Protein AF-A0AAU4EHL0-F1 (afdb_monomer)

Nearest PDB structures (foldseek):
  1j8b-assembly1_A-2  TM=7.295E-01  e=6.453E-04  Haemophilus influenzae Rd KW20
  7aor-assembly1_an  TM=6.664E-01  e=8.379E-04  Trypanosoma cruzi strain CL Brener
  7ane-assembly1_an  TM=6.487E-01  e=8.945E-04  Leishmania major
  1pug-assembly1_A  TM=7.178E-01  e=4.886E-03  Escherichia coli
  6hiw-assembly1_DM  TM=6.487E-01  e=5.568E-03  Trypanosoma brucei brucei

Mean predicted aligned error: 21.87 Å

Sequence (187 aa):
MTQSVPPGGGAGDPLADFSAELEELQAKAAAAQERLRAAVATVQAPDGAVSVTVGPSGVLQELRFGPRAYERPPQALSSLVMQLIGRAQQKVSAEVADAFSGMVGENSAARELLTEFLPEPEPAEGTPPGGAKFMPEADDRPPSPPPPPRQRPPGPPPPNPQQQQHGQPRRRPRPAPDEDDGESNPW

Secondary structure (DSSP, 8-state):
-------------HHHHHHHHHHHHHHHHHHHHHHHHH--EEEE-TTSSEEEEE-TTS-EEEEEE-HHHHTS-HHHHHHHHHHHHHHHHHHHHHHHHHHHHHHHSSSSSHHHHHHHHSPP--------------------PPPPPPPPP--PPPPPPPPPTTGGGS------PPPPPPP--------

Radius of gyration: 41.29 Å; Cα contacts (8 Å, |Δi|>4): 99; chains: 1; bounding box: 92×53×140 Å

pLDDT: mean 70.23, std 16.51, range [37.22, 94.75]

Foldseek 3Di:
DDDDDDDDDDDDDVVVVVVVVVVVVVVVVVVLVVVQQVQKFWFADPVRQKIWIAHLVLHTDDIDGDPVVVVDDPVVSVVVVVVRSVVRSVVSVVVNVVSVVVVPPDDDDPVVVVVVPDDPPDPPDDDDDDDPDPPPPPPPDDPDPDDDPPPDDPDDPDPDPVVVPPDDDDDDDDDDDDDDDDDDDDD

Solvent-accessible surface area (backbone atoms only — not comparable to full-atom values): 12380 Å² total; per-residue (Å²): 141,84,90,88,84,86,88,80,79,88,70,76,60,68,65,57,56,51,48,51,53,51,50,52,51,50,52,52,50,50,54,49,53,51,51,48,74,67,37,63,37,73,40,64,43,96,77,50,24,39,38,38,30,25,32,64,86,57,46,81,74,46,79,46,76,31,77,55,40,76,77,45,58,70,70,59,47,53,54,49,51,53,52,45,51,55,51,27,38,54,50,25,53,50,52,48,52,50,55,49,52,68,68,58,69,85,70,77,70,58,64,60,55,48,55,74,74,44,80,77,78,73,80,86,77,72,88,84,80,79,85,78,69,85,67,74,80,80,68,88,62,77,80,74,74,78,76,73,80,77,75,72,73,80,70,81,76,79,81,63,80,77,64,73,78,77,77,84,87,80,91,75,84,84,80,81,86,86,78,88,82,81,85,88,83,87,130

Structure (mmCIF, N/CA/C/O backbone):
data_AF-A0AAU4EHL0-F1
#
_entry.id   AF-A0AAU4EHL0-F1
#
loop_
_atom_site.group_PDB
_atom_site.id
_atom_site.type_symbol
_atom_site.label_atom_id
_atom_site.label_alt_id
_atom_site.label_comp_id
_atom_site.label_asym_id
_atom_site.label_entity_id
_atom_site.label_seq_id
_atom_site.pdbx_PDB_ins_code
_atom_site.Cartn_x
_atom_site.Cartn_y
_atom_site.Cartn_z
_atom_site.occupancy
_atom_site.B_iso_or_equiv
_atom_site.auth_seq_id
_atom_site.auth_comp_id
_atom_site.auth_asym_id
_atom_site.auth_atom_id
_atom_site.pdbx_PDB_model_num
ATOM 1 N N . MET A 1 1 ? 50.637 -10.895 -64.361 1.00 58.16 1 MET A N 1
ATOM 2 C CA . MET A 1 1 ? 50.444 -10.918 -62.898 1.00 58.16 1 MET A CA 1
ATOM 3 C C . MET A 1 1 ? 50.431 -9.482 -62.401 1.00 58.16 1 MET A C 1
ATOM 5 O O . MET A 1 1 ? 51.475 -8.857 -62.429 1.00 58.16 1 MET A O 1
ATOM 9 N N . THR A 1 2 ? 49.280 -8.925 -62.036 1.00 41.03 2 THR A N 1
ATOM 10 C CA . THR A 1 2 ? 49.029 -8.548 -60.640 1.00 41.03 2 THR A CA 1
ATOM 11 C C . THR A 1 2 ? 47.563 -8.14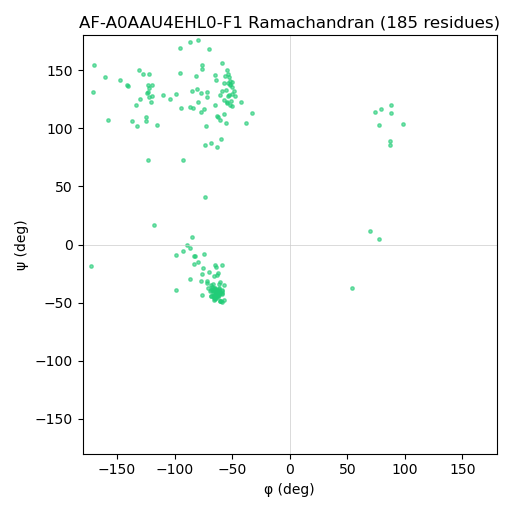9 -60.494 1.00 41.03 2 THR 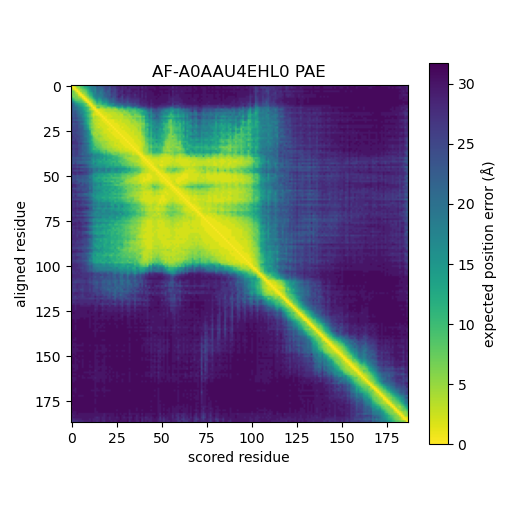A C 1
ATOM 13 O O . THR A 1 2 ? 47.001 -7.444 -61.327 1.00 41.03 2 THR A O 1
ATOM 16 N N . GLN A 1 3 ? 46.952 -8.721 -59.471 1.00 48.72 3 GLN A N 1
ATOM 17 C CA . GLN A 1 3 ? 45.587 -8.532 -59.016 1.00 48.72 3 GLN A CA 1
ATOM 18 C C . GLN A 1 3 ? 45.592 -7.304 -58.101 1.00 48.72 3 GLN A C 1
ATOM 20 O O . GLN A 1 3 ? 46.438 -7.227 -57.215 1.00 48.72 3 GLN A O 1
ATOM 25 N N . SER A 1 4 ? 44.668 -6.364 -58.297 1.00 43.78 4 SER A N 1
ATOM 26 C CA . SER A 1 4 ? 44.405 -5.318 -57.307 1.00 43.78 4 SER A CA 1
ATOM 27 C C . SER A 1 4 ? 42.900 -5.223 -57.100 1.00 43.78 4 SER A C 1
ATOM 29 O O . SER A 1 4 ? 42.168 -4.718 -57.947 1.00 43.78 4 SER A O 1
ATOM 31 N N . VAL A 1 5 ? 42.457 -5.800 -55.987 1.00 60.22 5 VAL A N 1
ATOM 32 C CA . VAL A 1 5 ? 41.130 -5.649 -55.387 1.00 60.22 5 VAL A CA 1
ATOM 33 C C . VAL A 1 5 ? 41.403 -5.056 -54.002 1.00 60.22 5 VAL A C 1
ATOM 35 O O . VAL A 1 5 ? 42.271 -5.574 -53.297 1.00 60.22 5 VAL A O 1
ATOM 38 N N . PRO A 1 6 ? 40.750 -3.942 -53.631 1.00 50.84 6 PRO A N 1
ATOM 39 C CA . PRO A 1 6 ? 39.754 -4.083 -52.572 1.00 50.84 6 PRO A CA 1
ATOM 40 C C . PRO A 1 6 ? 38.498 -3.234 -52.821 1.00 50.84 6 PRO A C 1
ATOM 42 O O . PRO A 1 6 ? 38.582 -2.049 -53.142 1.00 50.84 6 PRO A O 1
ATOM 45 N N . PRO A 1 7 ? 37.318 -3.822 -52.590 1.00 57.00 7 PRO A N 1
ATOM 46 C CA . PRO A 1 7 ? 36.283 -3.106 -51.864 1.00 57.00 7 PRO A CA 1
ATOM 47 C C . PRO A 1 7 ? 35.845 -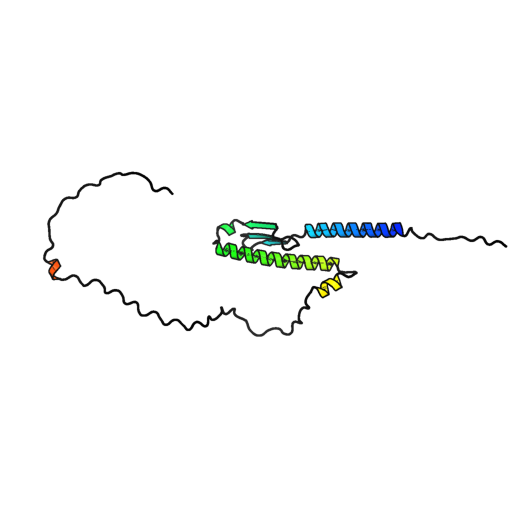3.945 -50.655 1.00 57.00 7 PRO A C 1
ATOM 49 O O . PRO A 1 7 ? 35.216 -4.986 -50.799 1.00 57.00 7 PRO A O 1
ATOM 52 N N . GLY A 1 8 ? 36.183 -3.493 -49.450 1.00 43.94 8 GLY A N 1
ATOM 53 C CA . GLY A 1 8 ? 35.479 -3.861 -48.219 1.00 43.94 8 GLY A CA 1
ATOM 54 C C . GLY A 1 8 ? 35.076 -2.534 -47.589 1.00 43.94 8 GLY A C 1
ATOM 55 O O . GLY A 1 8 ? 35.946 -1.743 -47.254 1.00 43.94 8 GLY A O 1
ATOM 56 N N . GLY A 1 9 ? 33.814 -2.118 -47.609 1.00 45.19 9 GLY A N 1
ATOM 57 C CA . GLY A 1 9 ? 32.690 -2.860 -47.053 1.00 45.19 9 GLY A CA 1
ATOM 58 C C . GLY A 1 9 ? 32.616 -2.468 -45.583 1.00 45.19 9 GLY A C 1
ATOM 59 O O . GLY A 1 9 ? 33.268 -3.096 -44.758 1.00 45.19 9 GLY A O 1
ATOM 60 N N . GLY A 1 10 ? 31.923 -1.363 -45.293 1.00 51.03 10 GLY A N 1
ATOM 61 C CA . GLY A 1 10 ? 31.774 -0.830 -43.943 1.00 51.03 10 GLY A CA 1
ATOM 62 C C . GLY A 1 10 ? 31.088 -1.845 -43.039 1.00 51.03 10 GLY A C 1
ATOM 63 O O . GLY A 1 10 ? 29.891 -2.081 -43.171 1.00 51.03 10 GLY A O 1
ATOM 64 N N . ALA A 1 11 ? 31.853 -2.442 -42.134 1.00 56.84 11 ALA A N 1
ATOM 65 C CA . ALA A 1 11 ? 31.303 -3.008 -40.918 1.00 56.84 11 ALA A CA 1
ATOM 66 C C . ALA A 1 11 ? 31.208 -1.844 -39.928 1.00 56.84 11 ALA A C 1
ATOM 68 O O . ALA A 1 11 ? 32.228 -1.223 -39.623 1.00 56.84 11 ALA A O 1
ATOM 69 N N . GLY A 1 12 ? 29.988 -1.501 -39.501 1.00 63.25 12 GLY A N 1
ATOM 70 C CA . GLY A 1 12 ? 29.796 -0.643 -38.334 1.00 63.25 12 GLY A CA 1
ATOM 71 C C . GLY A 1 12 ? 30.634 -1.188 -37.181 1.00 63.25 12 GLY A C 1
ATOM 72 O O . GLY A 1 12 ? 30.800 -2.403 -37.065 1.00 63.25 12 GLY A O 1
ATOM 73 N N . ASP A 1 13 ? 31.261 -0.292 -36.424 1.00 79.56 13 ASP A N 1
ATOM 74 C CA . ASP A 1 13 ? 32.181 -0.676 -35.363 1.00 79.56 13 ASP A CA 1
ATOM 75 C C . ASP A 1 13 ? 31.405 -1.476 -34.297 1.00 79.56 13 ASP A C 1
ATOM 77 O O . ASP A 1 13 ? 30.565 -0.902 -33.603 1.00 79.56 13 ASP A O 1
ATOM 81 N N . PRO A 1 14 ? 31.638 -2.795 -34.157 1.00 73.94 14 PRO A N 1
ATOM 82 C CA . PRO A 1 14 ? 30.818 -3.648 -33.298 1.00 73.94 14 PRO A CA 1
ATOM 83 C C . PRO A 1 14 ? 30.943 -3.275 -31.813 1.00 73.94 14 PRO A C 1
ATOM 85 O O . PRO A 1 14 ? 30.097 -3.659 -31.008 1.00 73.94 14 PRO A O 1
ATOM 88 N N . LEU A 1 15 ? 31.983 -2.520 -31.433 1.00 79.38 15 LEU A N 1
ATOM 89 C CA . LEU A 1 15 ? 32.132 -1.990 -30.080 1.00 79.38 15 LEU A CA 1
ATOM 90 C C . LEU A 1 15 ? 31.220 -0.781 -29.857 1.00 79.38 15 LEU A C 1
ATOM 92 O O . LEU A 1 15 ? 30.752 -0.589 -28.735 1.00 79.38 15 LEU A O 1
ATOM 96 N N . ALA A 1 16 ? 30.943 0.014 -30.893 1.00 80.06 16 ALA A N 1
ATOM 97 C CA . ALA A 1 16 ? 30.013 1.136 -30.816 1.00 80.06 16 ALA A CA 1
ATOM 98 C C . ALA A 1 16 ? 28.564 0.653 -30.639 1.00 80.06 16 ALA A C 1
ATOM 100 O O . ALA A 1 16 ? 27.872 1.153 -29.755 1.00 80.06 16 ALA A O 1
ATOM 101 N N . ASP A 1 17 ? 28.140 -0.363 -31.398 1.00 76.94 17 ASP A N 1
ATOM 102 C CA . ASP A 1 17 ? 26.814 -0.983 -31.243 1.00 76.94 17 ASP A CA 1
ATOM 103 C C . ASP A 1 17 ? 26.646 -1.635 -29.858 1.00 76.94 17 ASP A C 1
ATOM 105 O O . ASP A 1 17 ? 25.642 -1.417 -29.182 1.00 76.94 17 ASP A O 1
ATOM 109 N N . PHE A 1 18 ? 27.663 -2.359 -29.375 1.00 76.50 18 PHE A N 1
ATOM 110 C CA . PHE A 1 18 ? 27.638 -2.950 -28.033 1.00 76.50 18 PHE A CA 1
ATOM 111 C C . PHE A 1 18 ? 27.605 -1.891 -26.919 1.00 76.50 18 PHE A C 1
ATOM 113 O O . PHE A 1 18 ? 26.909 -2.059 -25.919 1.00 76.50 18 PHE A O 1
ATOM 120 N N . SER A 1 19 ? 28.333 -0.783 -27.087 1.00 83.12 19 SER A N 1
ATOM 121 C CA . SER A 1 19 ? 28.318 0.324 -26.120 1.00 83.12 19 SER A CA 1
ATOM 122 C C . SER A 1 19 ? 26.942 0.988 -26.059 1.00 83.12 19 SER A C 1
ATOM 124 O O . SER A 1 19 ? 26.421 1.195 -24.965 1.00 83.12 19 SER A O 1
ATOM 126 N N . ALA A 1 20 ? 26.318 1.231 -27.217 1.00 81.19 20 ALA A N 1
ATOM 127 C CA . ALA A 1 20 ? 24.970 1.786 -27.294 1.00 81.19 20 ALA A CA 1
ATOM 128 C C . ALA A 1 20 ? 23.924 0.864 -26.639 1.00 81.19 20 ALA A C 1
ATOM 130 O O . ALA A 1 20 ? 23.042 1.336 -25.920 1.00 81.19 20 ALA A O 1
ATOM 131 N N . GLU A 1 21 ? 24.046 -0.452 -26.826 1.00 77.19 21 GLU A N 1
ATOM 132 C CA . GLU A 1 21 ? 23.154 -1.442 -26.214 1.00 77.19 21 GLU A CA 1
ATOM 133 C C . GLU A 1 21 ? 23.327 -1.515 -24.683 1.00 77.19 21 GLU A C 1
ATOM 135 O O . GLU A 1 21 ? 22.343 -1.598 -23.941 1.00 77.19 21 GLU A O 1
ATOM 140 N N . LEU A 1 22 ? 24.563 -1.398 -24.181 1.00 84.44 22 LEU A N 1
ATOM 141 C CA . LEU A 1 22 ? 24.841 -1.307 -22.744 1.00 84.44 22 LEU A CA 1
ATOM 142 C C . LEU A 1 22 ? 24.310 -0.012 -22.118 1.00 84.44 22 LEU A C 1
ATOM 144 O O . LEU A 1 22 ? 23.759 -0.055 -21.015 1.00 84.44 22 LEU A O 1
ATOM 148 N N . GLU A 1 23 ? 24.459 1.126 -22.797 1.00 85.50 23 GLU A N 1
ATOM 149 C CA . GLU A 1 23 ? 23.904 2.406 -22.345 1.00 85.50 23 GLU A CA 1
ATOM 150 C C . GLU A 1 23 ? 22.373 2.355 -22.289 1.00 85.50 23 GLU A C 1
ATOM 152 O O . GLU A 1 23 ? 21.771 2.794 -21.305 1.00 85.50 23 GLU A O 1
ATOM 157 N N . GLU A 1 24 ? 21.729 1.749 -23.291 1.00 80.12 24 GLU A N 1
ATOM 158 C CA . GLU A 1 24 ? 20.280 1.562 -23.300 1.00 80.12 24 GLU A CA 1
ATOM 159 C C . GLU A 1 24 ? 19.817 0.646 -22.157 1.00 80.12 24 GLU A C 1
ATOM 161 O O . GLU A 1 24 ? 18.847 0.958 -21.457 1.00 80.12 24 GLU A O 1
ATOM 166 N N . LEU A 1 25 ? 20.526 -0.460 -21.916 1.00 81.12 25 LEU A N 1
ATOM 167 C CA . LEU A 1 25 ? 20.226 -1.372 -20.815 1.00 81.12 25 LEU A CA 1
ATOM 168 C C . LEU A 1 25 ? 20.405 -0.689 -19.453 1.00 81.12 25 LEU A C 1
ATOM 170 O O . LEU A 1 25 ? 19.558 -0.842 -18.570 1.00 81.12 25 LEU A O 1
ATOM 174 N N . GLN A 1 26 ? 21.466 0.102 -19.284 1.00 82.00 26 GLN A N 1
ATOM 175 C CA . GLN A 1 26 ? 21.714 0.861 -18.061 1.00 82.00 26 GLN A CA 1
ATOM 176 C C . GLN A 1 26 ? 20.628 1.920 -17.828 1.00 82.00 26 GLN A C 1
ATOM 178 O O . GLN A 1 26 ? 20.126 2.044 -16.708 1.00 82.00 26 GLN A O 1
ATOM 183 N N . ALA A 1 27 ? 20.207 2.634 -18.874 1.00 83.94 27 ALA A N 1
ATOM 184 C CA . ALA A 1 27 ? 19.122 3.608 -18.798 1.00 83.94 27 ALA A CA 1
ATOM 185 C C . ALA A 1 27 ? 17.782 2.944 -18.436 1.00 83.94 27 ALA A C 1
ATOM 187 O O . ALA A 1 27 ? 17.061 3.430 -17.557 1.00 83.94 27 ALA A O 1
ATOM 188 N N . LYS A 1 28 ? 17.467 1.796 -19.051 1.00 76.75 28 LYS A N 1
ATOM 189 C CA . LYS A 1 28 ? 16.278 0.992 -18.729 1.00 76.75 28 LYS A CA 1
ATOM 190 C C . LYS A 1 28 ? 16.309 0.492 -17.282 1.00 76.7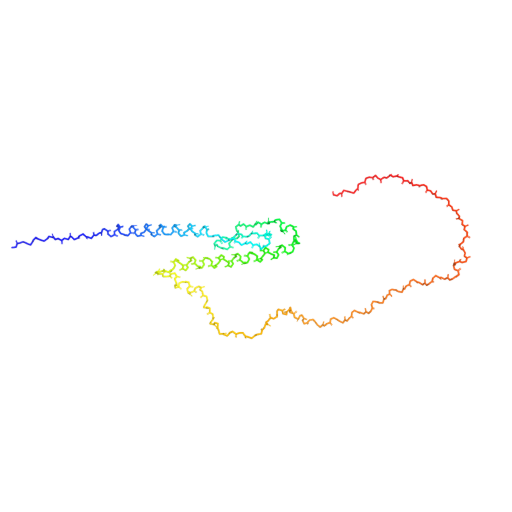5 28 LYS A C 1
ATOM 192 O O . LYS A 1 28 ? 15.304 0.612 -16.582 1.00 76.75 28 LYS A O 1
ATOM 197 N N . ALA A 1 29 ? 17.454 0.003 -16.808 1.00 77.31 29 ALA A N 1
ATOM 198 C CA . ALA A 1 29 ? 17.632 -0.455 -15.432 1.00 77.31 29 ALA A CA 1
ATOM 199 C C . ALA A 1 29 ? 17.486 0.688 -14.411 1.00 77.31 29 ALA A C 1
ATOM 201 O O . ALA A 1 29 ? 16.792 0.531 -13.407 1.00 77.31 29 ALA A O 1
ATOM 202 N N . ALA A 1 30 ? 18.069 1.860 -14.681 1.00 80.94 30 ALA A N 1
ATOM 203 C CA . ALA A 1 30 ? 17.940 3.031 -13.816 1.00 80.94 30 ALA A CA 1
ATOM 204 C C . ALA A 1 30 ? 16.482 3.517 -13.727 1.00 80.94 30 ALA A C 1
ATOM 206 O O . ALA A 1 30 ? 15.971 3.760 -12.633 1.00 80.94 30 ALA A O 1
ATOM 207 N N . ALA A 1 31 ? 15.779 3.588 -14.862 1.00 78.62 31 ALA A N 1
ATOM 208 C CA . ALA A 1 31 ? 14.366 3.957 -14.897 1.00 78.62 31 ALA A CA 1
ATOM 209 C C . ALA A 1 31 ? 13.477 2.935 -14.166 1.00 78.62 31 ALA A C 1
ATOM 211 O O . ALA A 1 31 ? 12.541 3.316 -13.462 1.00 78.62 31 ALA A O 1
ATOM 212 N N . ALA A 1 32 ? 13.777 1.640 -14.297 1.00 69.69 32 ALA A N 1
ATOM 213 C CA . ALA A 1 32 ? 13.108 0.573 -13.560 1.00 69.69 32 ALA A CA 1
ATOM 214 C C . ALA A 1 32 ? 13.320 0.703 -12.044 1.00 69.69 32 ALA A C 1
ATOM 216 O O . ALA A 1 32 ? 12.363 0.613 -11.277 1.00 69.69 32 ALA A O 1
ATOM 217 N N . GLN A 1 33 ? 14.554 0.971 -11.614 1.00 72.00 33 GLN A N 1
ATOM 218 C CA . GLN A 1 33 ? 14.899 1.155 -10.207 1.00 72.00 33 GLN A CA 1
ATOM 219 C C . GLN A 1 33 ? 14.201 2.377 -9.594 1.00 72.00 33 GLN A C 1
ATOM 221 O O . GLN A 1 33 ? 13.717 2.300 -8.465 1.00 72.00 33 GLN A O 1
ATOM 226 N N . GLU A 1 34 ? 14.105 3.482 -10.334 1.00 78.50 34 GLU A N 1
ATOM 227 C CA . GLU A 1 34 ? 13.395 4.688 -9.896 1.00 78.50 34 GLU A CA 1
ATOM 228 C C . GLU A 1 34 ? 11.887 4.432 -9.761 1.00 78.50 34 GLU A C 1
ATOM 230 O O . GLU A 1 34 ? 11.286 4.752 -8.735 1.00 78.50 34 GLU A O 1
ATOM 235 N N . ARG A 1 35 ? 11.277 3.771 -10.756 1.00 69.56 35 ARG A N 1
ATOM 236 C CA . ARG A 1 35 ? 9.857 3.386 -10.715 1.00 69.56 35 ARG A CA 1
ATOM 237 C C . ARG A 1 35 ? 9.554 2.435 -9.566 1.00 69.56 35 ARG A C 1
ATOM 239 O O . ARG A 1 35 ? 8.539 2.607 -8.902 1.00 69.56 35 ARG A O 1
ATOM 246 N N . LEU A 1 36 ? 10.439 1.473 -9.307 1.00 68.94 36 LEU A N 1
ATOM 247 C CA . LEU A 1 36 ? 10.287 0.549 -8.190 1.00 68.94 36 LEU A CA 1
ATOM 248 C C . LEU A 1 36 ? 10.380 1.290 -6.854 1.00 68.94 36 LEU A C 1
ATOM 250 O O . LEU A 1 36 ? 9.539 1.078 -5.991 1.00 68.94 36 LEU A O 1
ATOM 254 N N . ARG A 1 37 ? 11.344 2.205 -6.688 1.00 73.31 37 ARG A N 1
ATOM 255 C CA . ARG A 1 37 ? 11.451 3.045 -5.480 1.00 73.31 37 ARG A CA 1
ATOM 256 C C . ARG A 1 37 ? 10.233 3.944 -5.271 1.00 73.31 37 ARG A C 1
ATOM 258 O O . ARG A 1 37 ? 9.859 4.186 -4.128 1.00 73.31 37 ARG A O 1
ATOM 265 N N . ALA A 1 38 ? 9.628 4.422 -6.354 1.00 74.31 38 ALA A N 1
ATOM 266 C CA . ALA A 1 38 ? 8.431 5.254 -6.318 1.00 74.31 38 ALA A CA 1
ATOM 267 C C . ALA A 1 38 ? 7.121 4.452 -6.189 1.00 74.31 38 ALA A C 1
ATOM 269 O O . ALA A 1 38 ? 6.069 5.051 -5.963 1.00 74.31 38 ALA A O 1
ATOM 270 N N . ALA A 1 39 ? 7.157 3.121 -6.329 1.00 70.25 39 ALA A N 1
ATOM 271 C CA . ALA A 1 39 ? 5.974 2.276 -6.231 1.00 70.25 39 ALA A CA 1
ATOM 272 C C . ALA A 1 39 ? 5.513 2.187 -4.772 1.00 70.25 39 ALA A C 1
ATOM 274 O O . ALA A 1 39 ? 6.081 1.475 -3.947 1.00 70.25 39 ALA A O 1
ATOM 275 N N . VAL A 1 40 ? 4.474 2.948 -4.446 1.00 80.50 40 VAL A N 1
ATOM 276 C CA . VAL A 1 40 ? 3.922 3.041 -3.098 1.00 80.50 40 VAL A CA 1
ATOM 277 C C . VAL A 1 40 ? 2.417 2.843 -3.175 1.00 80.50 40 VAL A C 1
ATOM 279 O O . VAL A 1 40 ? 1.729 3.595 -3.864 1.00 80.50 40 VAL A O 1
ATOM 282 N N . ALA A 1 41 ? 1.891 1.882 -2.417 1.00 85.62 41 ALA A N 1
ATOM 283 C CA . ALA A 1 41 ? 0.451 1.705 -2.299 1.00 85.62 41 ALA A CA 1
ATOM 284 C C . ALA A 1 41 ? -0.049 2.365 -1.015 1.00 85.62 41 ALA A C 1
ATOM 286 O O . ALA A 1 41 ? 0.456 2.119 0.083 1.00 85.62 41 ALA A O 1
ATOM 287 N N . THR A 1 42 ? -1.089 3.182 -1.155 1.00 88.75 42 THR A N 1
ATOM 288 C CA . THR A 1 42 ? -1.800 3.776 -0.021 1.00 88.75 42 THR A CA 1
ATOM 289 C C . THR A 1 42 ? -3.189 3.159 0.081 1.00 88.75 42 THR A C 1
ATOM 291 O O . THR A 1 42 ? -3.937 3.130 -0.895 1.00 88.75 42 THR A O 1
ATOM 294 N N . VAL A 1 43 ? -3.549 2.684 1.272 1.00 91.56 43 VAL A N 1
ATOM 295 C CA . VAL A 1 43 ? -4.882 2.165 1.594 1.00 91.56 43 VAL A CA 1
ATOM 296 C C . VAL A 1 43 ? -5.449 2.948 2.766 1.00 91.56 43 VAL A C 1
ATOM 298 O O . VAL A 1 43 ? -4.756 3.228 3.742 1.00 91.56 43 VAL A O 1
ATOM 301 N N . GLN A 1 44 ? -6.726 3.299 2.679 1.00 93.44 44 GLN A N 1
ATOM 302 C CA . GLN A 1 44 ? -7.402 4.090 3.697 1.00 93.44 44 GLN A CA 1
ATOM 303 C C . GLN A 1 44 ? -8.685 3.404 4.159 1.00 93.44 44 GLN A C 1
ATOM 305 O O . GLN A 1 44 ? -9.357 2.713 3.390 1.00 93.44 44 GLN A O 1
ATOM 310 N N . ALA A 1 45 ? -9.011 3.582 5.437 1.00 92.25 45 ALA A N 1
ATOM 311 C CA . ALA A 1 45 ? -10.284 3.162 5.995 1.00 92.25 45 ALA A CA 1
ATOM 312 C C . ALA A 1 45 ? -11.429 3.950 5.324 1.00 92.25 45 ALA A C 1
ATOM 314 O O . ALA A 1 45 ? -11.273 5.153 5.109 1.00 92.25 45 ALA A O 1
ATOM 315 N N . PRO A 1 46 ? -12.587 3.329 5.038 1.00 86.81 46 PRO A N 1
ATOM 316 C CA . PRO A 1 46 ? -13.715 4.010 4.391 1.00 86.81 46 PRO A CA 1
ATOM 317 C C . PRO A 1 46 ? -14.280 5.165 5.231 1.00 86.81 46 PRO A C 1
ATOM 319 O O . PRO A 1 46 ? -14.873 6.099 4.708 1.00 86.81 46 PRO A O 1
ATOM 322 N N . ASP A 1 47 ? -14.083 5.109 6.543 1.00 87.31 47 ASP A N 1
ATOM 323 C CA . ASP A 1 47 ? -14.459 6.134 7.506 1.00 87.31 47 ASP A CA 1
ATOM 324 C C . ASP A 1 47 ? -13.365 7.194 7.731 1.00 87.31 47 ASP A C 1
ATOM 326 O O . ASP A 1 47 ? -13.554 8.106 8.529 1.00 87.31 47 ASP A O 1
ATOM 330 N N . GLY A 1 48 ? -12.211 7.090 7.064 1.00 89.25 48 GLY A N 1
ATOM 331 C CA . GLY A 1 48 ? -11.102 8.038 7.209 1.00 89.25 48 GLY A CA 1
ATOM 332 C C . GLY A 1 48 ? -10.384 7.974 8.562 1.00 89.25 48 GLY A C 1
ATOM 333 O O . GLY A 1 48 ? -9.590 8.858 8.877 1.00 89.25 48 GLY A O 1
ATOM 334 N N . ALA A 1 49 ? -10.640 6.947 9.380 1.00 90.25 49 ALA A N 1
ATOM 335 C CA . ALA A 1 49 ? -9.978 6.785 10.673 1.00 90.25 49 ALA A CA 1
ATOM 336 C C . ALA A 1 49 ? -8.484 6.476 10.533 1.00 90.25 49 ALA A C 1
ATOM 338 O O . ALA A 1 49 ? -7.687 6.943 11.338 1.00 90.25 49 ALA A O 1
ATOM 339 N N . VAL A 1 50 ? -8.081 5.700 9.527 1.00 94.44 50 VAL A N 1
ATOM 340 C CA . VAL A 1 50 ? -6.692 5.245 9.382 1.00 94.44 50 VAL A CA 1
ATOM 341 C C . VAL A 1 50 ? -6.287 5.258 7.914 1.00 94.44 50 VAL A C 1
ATOM 343 O O . VAL A 1 50 ? -7.044 4.803 7.060 1.00 94.44 50 VAL A O 1
ATOM 346 N N . SER A 1 51 ? -5.079 5.738 7.630 1.00 93.75 51 SER A N 1
ATOM 347 C CA . SER A 1 51 ? -4.419 5.658 6.326 1.00 93.75 51 SER A CA 1
ATOM 348 C C . SER A 1 51 ? -3.083 4.946 6.491 1.00 93.75 51 SER A C 1
ATOM 350 O O . SER A 1 51 ? -2.304 5.304 7.371 1.00 93.75 51 SER A O 1
ATOM 352 N N . VAL A 1 52 ? -2.820 3.962 5.640 1.00 94.62 52 VAL A N 1
ATOM 353 C CA . VAL A 1 52 ? -1.620 3.124 5.670 1.00 94.62 52 VAL A CA 1
ATOM 354 C C . VAL A 1 52 ? -0.935 3.206 4.315 1.00 94.62 52 VAL A C 1
ATOM 356 O O . VAL A 1 52 ? -1.580 3.020 3.285 1.00 94.62 52 VAL A O 1
ATOM 359 N N . THR A 1 53 ? 0.366 3.457 4.328 1.00 91.75 53 THR A N 1
ATOM 360 C CA . THR A 1 53 ? 1.202 3.568 3.135 1.00 91.75 53 THR A CA 1
ATOM 361 C C . THR A 1 53 ? 2.302 2.519 3.203 1.00 91.75 53 THR A C 1
ATOM 363 O O . THR A 1 53 ? 3.085 2.496 4.155 1.00 91.75 53 THR A O 1
ATOM 366 N N . VAL A 1 54 ? 2.373 1.650 2.199 1.00 91.69 54 VAL A N 1
ATOM 367 C CA . VAL A 1 54 ? 3.320 0.530 2.144 1.00 91.69 54 VAL A CA 1
ATOM 368 C C . VAL A 1 54 ? 4.169 0.651 0.882 1.00 91.69 54 VAL A C 1
ATOM 370 O O . VAL A 1 54 ? 3.667 0.982 -0.191 1.00 91.69 54 VAL A O 1
ATOM 373 N N . GLY A 1 55 ? 5.477 0.448 1.035 1.00 88.19 55 GLY A N 1
ATOM 374 C CA . GLY A 1 55 ? 6.434 0.460 -0.070 1.00 88.19 55 GLY A CA 1
ATOM 375 C C . GLY A 1 55 ? 6.461 -0.846 -0.861 1.00 88.19 55 GLY A C 1
ATOM 376 O O . GLY A 1 55 ? 5.843 -1.824 -0.447 1.00 88.19 55 GLY A O 1
ATOM 377 N N . PRO A 1 56 ? 7.244 -0.902 -1.948 1.00 80.56 56 PRO A N 1
ATOM 378 C CA . PRO A 1 56 ? 7.247 -2.015 -2.903 1.00 80.56 56 PRO A CA 1
ATOM 379 C C . PRO A 1 56 ? 7.697 -3.339 -2.268 1.00 80.56 56 PRO A C 1
ATOM 381 O O . PRO A 1 56 ? 7.295 -4.415 -2.692 1.00 80.56 56 PRO A O 1
ATOM 384 N N . SER A 1 57 ? 8.505 -3.277 -1.207 1.00 80.25 57 SER A N 1
ATOM 385 C CA . SER A 1 57 ? 8.981 -4.448 -0.460 1.00 80.25 57 SER A CA 1
ATOM 386 C C . SER A 1 57 ? 7.997 -4.932 0.616 1.00 80.25 57 SER A C 1
ATOM 388 O O . SER A 1 57 ? 8.358 -5.775 1.430 1.00 80.25 57 SER A O 1
ATOM 390 N N . GLY A 1 58 ? 6.787 -4.365 0.695 1.00 82.69 58 GLY A N 1
ATOM 391 C CA . GLY A 1 58 ? 5.813 -4.681 1.749 1.00 82.69 58 GLY A CA 1
ATOM 392 C C . GLY A 1 58 ? 6.106 -4.017 3.102 1.00 82.69 58 GLY A C 1
ATOM 393 O O . GLY A 1 58 ? 5.393 -4.256 4.079 1.00 82.69 58 GLY A O 1
ATOM 394 N N . VAL A 1 59 ? 7.135 -3.166 3.171 1.00 88.31 59 VAL A N 1
ATOM 395 C CA . VAL A 1 59 ? 7.511 -2.422 4.380 1.00 88.31 59 VAL A CA 1
ATOM 396 C C . VAL A 1 59 ? 6.560 -1.245 4.584 1.00 88.31 59 VAL A C 1
ATOM 398 O O . VAL A 1 59 ? 6.315 -0.460 3.664 1.00 88.31 59 VAL A O 1
ATOM 401 N N . LEU A 1 60 ? 6.035 -1.114 5.804 1.00 90.94 60 LEU A N 1
ATOM 402 C CA . LEU A 1 60 ? 5.219 0.026 6.207 1.00 90.94 60 LEU A CA 1
ATOM 403 C C . LEU A 1 60 ? 6.073 1.299 6.192 1.00 90.94 60 LEU A C 1
ATOM 405 O O . LEU A 1 60 ? 7.057 1.390 6.921 1.00 90.94 60 LEU A O 1
ATOM 409 N N . GLN A 1 61 ? 5.680 2.274 5.377 1.00 90.94 61 GLN A N 1
ATOM 410 C CA . GLN A 1 61 ? 6.363 3.564 5.283 1.00 90.94 61 GLN A CA 1
ATOM 411 C C . GLN A 1 61 ? 5.657 4.636 6.104 1.00 90.94 61 GLN A C 1
ATOM 413 O O . GLN A 1 61 ? 6.309 5.457 6.742 1.00 90.94 61 GLN A O 1
ATOM 418 N N . GLU A 1 62 ? 4.323 4.628 6.107 1.00 91.50 62 GLU A N 1
ATOM 419 C CA . GLU A 1 62 ? 3.560 5.650 6.810 1.00 91.50 62 GLU A CA 1
ATOM 420 C C . GLU A 1 62 ? 2.250 5.108 7.379 1.00 91.50 62 GLU A C 1
ATOM 422 O O . GLU A 1 62 ? 1.553 4.308 6.752 1.00 91.50 62 GLU A O 1
ATOM 427 N N . LEU A 1 63 ? 1.904 5.587 8.572 1.00 94.38 63 LEU A N 1
ATOM 428 C CA . LEU A 1 63 ? 0.643 5.316 9.245 1.00 94.38 63 LEU A CA 1
ATOM 429 C C . LEU A 1 63 ? 0.086 6.634 9.783 1.00 94.38 63 LEU A C 1
ATOM 431 O O . LEU A 1 63 ? 0.718 7.283 10.615 1.00 94.38 63 LEU A O 1
ATOM 435 N N . ARG A 1 64 ? -1.107 7.021 9.326 1.00 93.94 64 ARG A N 1
ATOM 436 C CA . ARG A 1 64 ? -1.803 8.230 9.781 1.00 93.94 64 ARG A CA 1
ATOM 437 C C . ARG A 1 64 ? -3.145 7.887 10.404 1.00 93.94 64 ARG A C 1
ATOM 439 O O . ARG A 1 64 ? -3.908 7.099 9.845 1.00 93.94 64 ARG A O 1
ATOM 446 N N . PHE A 1 65 ? -3.448 8.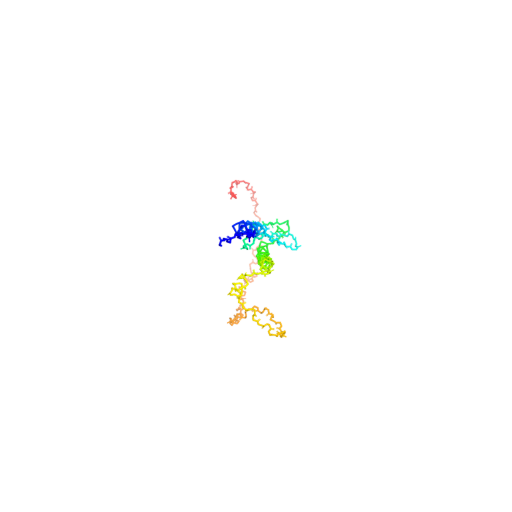542 11.518 1.00 94.75 65 PHE A N 1
ATOM 447 C CA . PHE A 1 65 ? -4.737 8.466 12.194 1.00 94.75 65 PHE A CA 1
ATOM 448 C C . PHE A 1 65 ? -5.533 9.742 11.925 1.00 94.75 65 PHE A C 1
ATOM 450 O O . PHE A 1 65 ? -5.048 10.848 12.157 1.00 94.75 65 PHE A O 1
ATOM 457 N N . GLY A 1 66 ? -6.744 9.585 11.404 1.00 92.00 66 GLY A N 1
ATOM 458 C CA . GLY A 1 66 ? -7.691 10.673 11.203 1.00 92.00 66 GLY A CA 1
ATOM 459 C C . GLY A 1 66 ? -8.543 10.940 12.448 1.00 92.00 66 GLY A C 1
ATOM 460 O O . GLY A 1 66 ? -8.509 10.171 13.410 1.00 92.00 66 GLY A O 1
ATOM 461 N N . PRO A 1 67 ? -9.378 11.992 12.434 1.00 90.69 67 PRO A N 1
ATOM 462 C CA . PRO A 1 67 ? -10.207 12.380 13.579 1.00 90.69 67 PRO A CA 1
ATOM 463 C C . PRO A 1 67 ? -11.144 11.255 14.052 1.00 90.69 67 PRO A C 1
ATOM 465 O O . PRO A 1 67 ? -11.313 11.058 15.252 1.00 90.69 67 PRO A O 1
ATOM 468 N N . ARG A 1 68 ? -11.664 10.440 13.121 1.00 89.12 68 ARG A N 1
ATOM 469 C CA . ARG A 1 68 ? -12.509 9.270 13.422 1.00 89.12 68 ARG A CA 1
ATOM 470 C C . ARG A 1 68 ? -11.795 8.163 14.209 1.00 89.12 68 ARG A C 1
ATOM 472 O O . ARG A 1 68 ? -12.469 7.331 14.809 1.00 89.12 68 ARG A O 1
ATOM 479 N N . ALA A 1 69 ? -10.458 8.115 14.224 1.00 89.88 69 ALA A N 1
ATOM 480 C CA . ALA A 1 69 ? -9.726 7.131 15.028 1.00 89.88 69 ALA A CA 1
ATOM 481 C C . ALA A 1 69 ? -9.875 7.383 16.529 1.00 89.88 69 ALA A C 1
ATOM 483 O O . ALA A 1 69 ? -9.953 6.427 17.295 1.00 89.88 69 ALA A O 1
ATOM 484 N N . TYR A 1 70 ? -9.946 8.651 16.936 1.00 88.38 70 TYR A N 1
ATOM 485 C CA . TYR A 1 70 ? -10.030 9.046 18.343 1.00 88.38 70 TYR A CA 1
ATOM 486 C C . TYR A 1 70 ? -11.415 8.801 18.949 1.00 88.38 70 TYR A C 1
ATOM 488 O O . TYR A 1 70 ? -11.546 8.688 20.162 1.00 88.38 70 TYR A O 1
ATOM 496 N N . GLU A 1 71 ? -12.444 8.675 18.111 1.00 90.06 71 GLU A N 1
ATOM 497 C CA . GLU A 1 71 ? -13.805 8.330 18.534 1.00 90.06 71 GLU A CA 1
ATOM 498 C C . GLU A 1 71 ? -13.996 6.813 18.730 1.00 90.06 71 GLU A C 1
ATOM 500 O O . GLU A 1 71 ? -15.027 6.374 19.241 1.00 90.06 71 GLU A O 1
ATOM 505 N N . ARG A 1 72 ? -13.026 5.987 18.308 1.00 87.94 72 ARG A N 1
ATOM 506 C CA . ARG A 1 72 ? -13.110 4.522 18.370 1.00 87.94 72 ARG A CA 1
ATOM 507 C C . ARG A 1 72 ? -12.444 3.972 19.637 1.00 87.94 72 ARG A C 1
ATOM 509 O O . ARG A 1 72 ? -11.414 4.485 20.069 1.00 87.94 72 ARG A O 1
ATOM 516 N N . PRO A 1 73 ? -12.957 2.859 20.194 1.00 93.38 73 PRO A N 1
ATOM 517 C CA . PRO A 1 73 ? -12.259 2.157 21.261 1.00 93.38 73 PRO A CA 1
ATOM 518 C C . PRO A 1 73 ? -10.925 1.577 20.748 1.00 93.38 73 PRO A C 1
ATOM 520 O O . PRO A 1 73 ? -10.851 1.121 19.599 1.00 93.38 73 PRO A O 1
ATOM 523 N N . PRO A 1 74 ? -9.875 1.537 21.588 1.00 90.81 74 PRO A N 1
ATOM 524 C CA . PRO A 1 74 ? -8.517 1.189 21.161 1.00 90.81 74 PRO A CA 1
ATOM 525 C C . PRO A 1 74 ? -8.403 -0.222 20.564 1.00 90.81 74 PRO A C 1
ATOM 527 O O . PRO A 1 74 ? -7.649 -0.439 19.617 1.00 90.81 74 PRO A O 1
ATOM 530 N N . GLN A 1 75 ? -9.203 -1.178 21.039 1.00 93.12 75 GLN A N 1
ATOM 531 C CA . GLN A 1 75 ? -9.251 -2.545 20.512 1.00 93.12 75 GLN A CA 1
ATOM 532 C C . GLN A 1 75 ? -9.804 -2.591 19.078 1.00 93.12 75 GLN A C 1
ATOM 534 O O . GLN A 1 75 ? -9.291 -3.325 18.228 1.00 93.12 75 GLN A O 1
ATOM 539 N N . ALA A 1 76 ? -10.825 -1.780 18.784 1.00 90.38 76 ALA A N 1
ATOM 540 C CA . ALA A 1 76 ? -11.380 -1.676 17.438 1.00 90.38 76 ALA A CA 1
ATOM 541 C C . ALA A 1 76 ? -10.406 -0.964 16.492 1.00 90.38 76 ALA A C 1
ATOM 543 O O . ALA A 1 76 ? -10.279 -1.364 15.336 1.00 90.38 76 ALA A O 1
ATOM 544 N N . LEU A 1 77 ? -9.690 0.053 16.985 1.00 93.12 77 LEU A N 1
ATOM 545 C CA . LEU A 1 77 ? -8.668 0.748 16.207 1.00 93.12 77 LEU A CA 1
ATOM 546 C C . LEU A 1 77 ? -7.502 -0.184 15.853 1.00 93.12 77 LEU A C 1
ATOM 548 O O . LEU A 1 77 ? -7.117 -0.251 14.690 1.00 93.12 77 LEU A O 1
ATOM 552 N N . SER A 1 78 ? -6.996 -0.957 16.818 1.00 93.62 78 SER A N 1
ATOM 553 C CA . SER A 1 78 ? -5.944 -1.953 16.578 1.00 93.62 78 SER A CA 1
ATOM 554 C C . SER A 1 78 ? -6.363 -2.975 15.514 1.00 93.62 78 SER A C 1
ATOM 556 O O . SER A 1 78 ? -5.642 -3.196 14.541 1.00 93.62 78 SER A O 1
ATOM 558 N N . SER A 1 79 ? -7.579 -3.517 15.635 1.00 93.75 79 SER A N 1
ATOM 559 C CA . SER A 1 79 ? -8.128 -4.469 14.662 1.00 93.75 79 SER A CA 1
ATOM 560 C C . SER A 1 79 ? -8.266 -3.863 13.260 1.00 93.75 79 SER A C 1
ATOM 562 O O . SER A 1 79 ? -8.031 -4.547 12.264 1.00 93.75 79 SER A O 1
ATOM 564 N N . LEU A 1 80 ? -8.644 -2.584 13.166 1.00 93.19 80 LEU A N 1
ATOM 565 C CA . LEU A 1 80 ? -8.762 -1.860 11.899 1.00 93.19 80 LEU A CA 1
ATOM 566 C C . LEU A 1 80 ? -7.393 -1.621 11.250 1.00 93.19 80 LEU A C 1
ATOM 568 O O . LEU A 1 80 ? -7.242 -1.836 10.049 1.00 93.19 80 LEU A O 1
ATOM 572 N N . VAL A 1 81 ? -6.396 -1.213 12.039 1.00 93.44 81 VAL A N 1
ATOM 573 C CA . VAL A 1 81 ? -5.020 -1.004 11.565 1.00 93.44 81 VAL A CA 1
ATOM 574 C C . VAL A 1 81 ? -4.456 -2.302 10.993 1.00 93.44 81 VAL A C 1
ATOM 576 O O . VAL A 1 81 ? -3.973 -2.302 9.865 1.00 93.44 81 VAL A O 1
ATOM 579 N N . MET A 1 82 ? -4.583 -3.419 11.714 1.00 94.38 82 MET A N 1
ATOM 580 C CA . MET A 1 82 ? -4.080 -4.717 11.249 1.00 94.38 82 MET A CA 1
ATOM 581 C C . MET A 1 82 ? -4.745 -5.161 9.939 1.00 94.38 82 MET A C 1
ATOM 583 O O . MET A 1 82 ? -4.062 -5.608 9.018 1.00 94.38 82 MET A O 1
ATOM 587 N N . GLN A 1 83 ? -6.061 -4.966 9.805 1.00 93.44 83 GLN A N 1
ATOM 588 C CA . GLN A 1 83 ? -6.781 -5.250 8.557 1.00 93.44 83 GLN A CA 1
ATOM 589 C C . GLN A 1 83 ? -6.304 -4.381 7.387 1.00 93.44 83 GLN A C 1
ATOM 591 O O . GLN A 1 83 ? -6.163 -4.873 6.267 1.00 93.44 83 GLN A O 1
ATOM 596 N N . LEU A 1 84 ? -6.061 -3.090 7.626 1.00 93.06 84 LEU A N 1
ATOM 597 C CA . LEU A 1 84 ? -5.582 -2.174 6.590 1.00 93.06 84 LEU A CA 1
ATOM 598 C C . LEU A 1 84 ? -4.154 -2.487 6.163 1.00 93.06 84 LEU A C 1
ATOM 600 O O . LEU A 1 84 ? -3.876 -2.444 4.969 1.00 93.06 84 LEU A O 1
ATOM 604 N N . ILE A 1 85 ? -3.280 -2.841 7.106 1.00 91.88 85 ILE A N 1
ATOM 605 C CA . ILE A 1 85 ? -1.915 -3.277 6.800 1.00 91.88 85 ILE A CA 1
ATOM 606 C C . ILE A 1 85 ? -1.954 -4.532 5.924 1.00 91.88 85 ILE A C 1
ATOM 608 O O . ILE A 1 85 ? -1.328 -4.537 4.868 1.00 91.88 85 ILE A O 1
ATOM 612 N N . GLY A 1 86 ? -2.745 -5.547 6.291 1.00 91.00 86 GLY A N 1
ATOM 613 C CA . GLY A 1 86 ? -2.883 -6.765 5.484 1.00 91.00 86 GLY A CA 1
ATOM 614 C C . GLY A 1 86 ? -3.394 -6.485 4.065 1.00 91.00 86 GLY A C 1
ATOM 615 O O . GLY A 1 86 ? -2.839 -6.993 3.093 1.00 91.00 86 GLY A O 1
ATOM 616 N N . ARG A 1 87 ? -4.398 -5.608 3.915 1.00 90.38 87 ARG A N 1
ATOM 617 C CA . ARG A 1 87 ? -4.887 -5.181 2.590 1.00 90.38 87 ARG A CA 1
ATOM 618 C C . ARG A 1 87 ? -3.849 -4.393 1.798 1.00 90.38 87 ARG A C 1
ATOM 620 O O . ARG A 1 87 ? -3.739 -4.588 0.592 1.00 90.38 87 ARG A O 1
ATOM 627 N N . ALA A 1 88 ? -3.113 -3.497 2.449 1.00 89.88 88 ALA A N 1
ATOM 628 C CA . ALA A 1 88 ? -2.069 -2.716 1.800 1.00 89.88 88 ALA A CA 1
ATOM 629 C C . ALA A 1 88 ? -0.936 -3.618 1.303 1.00 89.88 88 ALA A C 1
ATOM 631 O O . ALA A 1 88 ? -0.514 -3.470 0.162 1.00 89.88 88 ALA A O 1
ATOM 632 N N . GLN A 1 89 ? -0.518 -4.602 2.101 1.00 88.44 89 GLN A N 1
ATOM 633 C CA . GLN A 1 89 ? 0.471 -5.604 1.701 1.00 88.44 89 GLN A CA 1
ATOM 634 C C . GLN A 1 89 ? -0.003 -6.422 0.494 1.00 88.44 89 GLN A C 1
ATOM 636 O O . GLN A 1 89 ? 0.721 -6.510 -0.491 1.00 88.44 89 GLN A O 1
ATOM 641 N N . GLN A 1 90 ? -1.239 -6.938 0.514 1.00 88.94 90 GLN A N 1
ATOM 642 C CA . GLN A 1 90 ? -1.815 -7.660 -0.631 1.00 88.94 90 GLN A CA 1
ATOM 643 C C . GLN A 1 90 ? -1.868 -6.798 -1.901 1.00 88.94 90 GLN A C 1
ATOM 645 O O . GLN A 1 90 ? -1.539 -7.273 -2.987 1.00 88.94 90 GLN A O 1
ATOM 650 N N . LYS A 1 91 ? -2.252 -5.522 -1.767 1.00 87.31 91 LYS A N 1
ATOM 651 C CA . LYS A 1 91 ? -2.316 -4.575 -2.885 1.00 87.31 91 LYS A CA 1
ATOM 652 C C . LYS A 1 91 ? -0.935 -4.278 -3.466 1.00 87.31 91 LYS A C 1
ATOM 654 O O . LYS A 1 91 ? -0.793 -4.317 -4.681 1.00 87.31 91 LYS A O 1
ATOM 659 N N . VAL A 1 92 ? 0.071 -4.040 -2.620 1.00 86.44 92 VAL A N 1
ATOM 660 C CA . VAL A 1 92 ? 1.464 -3.873 -3.066 1.00 86.44 92 VAL A CA 1
ATOM 661 C C . VAL A 1 92 ? 1.939 -5.117 -3.802 1.00 86.44 92 VAL A C 1
ATOM 663 O O . VAL A 1 92 ? 2.472 -4.992 -4.895 1.00 86.44 92 VAL A O 1
ATOM 666 N N . SER A 1 93 ? 1.746 -6.314 -3.241 1.00 83.31 93 SER A N 1
ATOM 667 C CA . SER A 1 93 ? 2.191 -7.551 -3.891 1.00 83.31 93 SER A CA 1
ATOM 668 C C . SER A 1 93 ? 1.560 -7.734 -5.272 1.00 83.31 93 SER A C 1
ATOM 670 O O . SER A 1 93 ? 2.256 -8.123 -6.206 1.00 83.31 93 SER A O 1
ATOM 672 N N . ALA A 1 94 ? 0.274 -7.404 -5.421 1.00 84.56 94 ALA A N 1
ATOM 673 C CA . ALA A 1 94 ? -0.409 -7.436 -6.710 1.00 84.56 94 ALA A CA 1
ATOM 674 C C . ALA A 1 94 ? 0.138 -6.387 -7.695 1.00 84.56 94 ALA A C 1
ATOM 676 O O . ALA A 1 94 ? 0.390 -6.715 -8.849 1.00 84.56 94 ALA A O 1
ATOM 677 N N . GLU A 1 95 ? 0.370 -5.149 -7.249 1.00 80.88 95 GLU A N 1
ATOM 678 C CA . GLU A 1 95 ? 0.938 -4.079 -8.086 1.00 80.88 95 GLU A CA 1
ATOM 679 C C . GLU A 1 95 ? 2.383 -4.369 -8.508 1.00 80.88 95 GLU A C 1
ATOM 681 O O . GLU A 1 95 ? 2.765 -4.102 -9.644 1.00 80.88 95 GLU A O 1
ATOM 686 N N . VAL A 1 96 ? 3.185 -4.959 -7.620 1.00 77.62 96 VAL A N 1
ATOM 687 C CA . VAL A 1 96 ? 4.546 -5.402 -7.934 1.00 77.62 96 VAL A CA 1
ATOM 688 C C . VAL A 1 96 ? 4.498 -6.539 -8.954 1.00 77.62 96 VAL A C 1
ATOM 690 O O . VAL A 1 96 ? 5.193 -6.466 -9.962 1.00 77.62 96 VAL A O 1
ATOM 693 N N . ALA A 1 97 ? 3.650 -7.553 -8.759 1.00 77.81 97 ALA A N 1
ATOM 694 C CA . ALA A 1 97 ? 3.494 -8.645 -9.722 1.00 77.81 97 ALA A CA 1
ATOM 695 C C . ALA A 1 97 ? 3.047 -8.149 -11.112 1.00 77.81 97 ALA A C 1
ATOM 697 O O . ALA A 1 97 ? 3.565 -8.622 -12.126 1.00 77.81 97 ALA A O 1
ATOM 698 N N . ASP A 1 98 ? 2.143 -7.169 -11.170 1.00 77.75 98 ASP A N 1
ATOM 699 C CA . ASP A 1 98 ? 1.707 -6.523 -12.414 1.00 77.75 98 ASP A CA 1
ATOM 700 C C . ASP A 1 98 ? 2.851 -5.741 -13.086 1.00 77.75 98 ASP A C 1
ATOM 702 O O . ASP A 1 98 ? 3.143 -5.947 -14.267 1.00 77.75 98 ASP A O 1
ATOM 706 N N . ALA A 1 99 ? 3.592 -4.936 -12.316 1.00 70.88 99 ALA A N 1
ATOM 707 C CA . ALA A 1 99 ? 4.735 -4.174 -12.816 1.00 70.88 99 ALA A CA 1
ATOM 708 C C . ALA A 1 99 ? 5.859 -5.076 -13.358 1.00 70.88 99 ALA A C 1
ATOM 710 O O . ALA A 1 99 ? 6.454 -4.773 -14.395 1.00 70.88 99 ALA A O 1
ATOM 711 N N . PHE A 1 100 ? 6.132 -6.204 -12.692 1.00 65.50 100 PHE A N 1
ATOM 712 C CA . PHE A 1 100 ? 7.070 -7.212 -13.188 1.00 65.50 100 PHE A CA 1
ATOM 713 C C . PHE A 1 100 ? 6.527 -7.923 -14.432 1.00 65.50 100 PHE A C 1
ATOM 715 O O . PHE A 1 100 ? 7.275 -8.119 -15.384 1.00 65.50 100 PHE A O 1
ATOM 722 N N . SER A 1 101 ? 5.231 -8.236 -14.493 1.00 65.62 101 SER A N 1
ATOM 723 C CA . SER A 1 101 ? 4.613 -8.846 -15.681 1.00 65.62 101 SER A CA 1
ATOM 724 C C . SER A 1 101 ? 4.714 -7.943 -16.917 1.00 65.62 101 SER A C 1
ATOM 726 O O . SER A 1 101 ? 5.007 -8.429 -18.009 1.00 65.62 101 SER A O 1
ATOM 728 N N . GLY A 1 102 ? 4.559 -6.626 -16.742 1.00 59.88 102 GLY A N 1
ATOM 729 C CA . GLY A 1 102 ? 4.741 -5.632 -17.805 1.00 59.88 102 GLY A CA 1
ATOM 730 C C . GLY A 1 102 ? 6.196 -5.440 -18.253 1.00 59.88 102 GLY A C 1
ATOM 731 O O . GLY A 1 102 ? 6.436 -5.021 -19.381 1.00 59.88 102 GLY A O 1
ATOM 732 N N . MET A 1 103 ? 7.172 -5.768 -17.401 1.00 53.81 103 MET A N 1
ATOM 733 C CA . MET A 1 103 ? 8.601 -5.73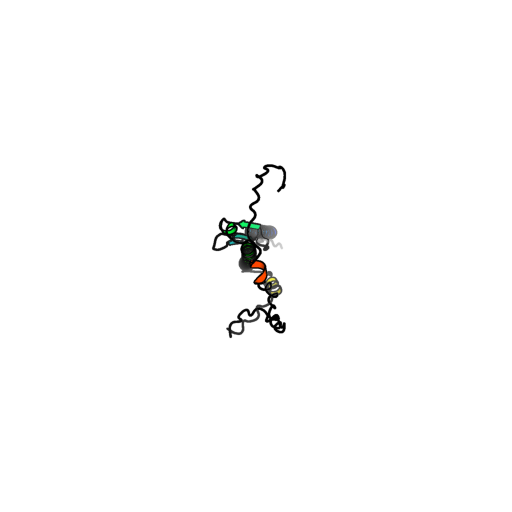8 -17.743 1.00 53.81 103 MET A CA 1
ATOM 734 C C . MET A 1 103 ? 9.083 -7.049 -18.381 1.00 53.81 103 MET A C 1
ATOM 736 O O . MET A 1 103 ? 9.995 -7.040 -19.201 1.00 53.81 103 MET A O 1
ATOM 740 N N . VAL A 1 104 ? 8.461 -8.174 -18.019 1.00 55.62 104 VAL A N 1
ATOM 741 C CA . VAL A 1 104 ? 8.825 -9.534 -18.457 1.00 55.62 104 VAL A CA 1
ATOM 742 C C . VAL A 1 104 ? 8.149 -9.924 -19.789 1.00 55.62 104 VAL A C 1
ATOM 744 O O . VAL A 1 104 ? 8.417 -10.986 -20.352 1.00 55.62 104 VAL A O 1
ATOM 747 N N . GLY A 1 105 ? 7.303 -9.062 -20.354 1.00 46.16 105 GLY A N 1
ATOM 748 C CA . GLY A 1 105 ? 6.634 -9.284 -21.636 1.00 46.16 105 GLY A CA 1
ATOM 749 C C . GLY A 1 105 ? 7.364 -8.719 -22.860 1.00 46.16 105 GLY A C 1
ATOM 750 O O . GLY A 1 105 ? 6.878 -7.748 -23.418 1.00 46.16 105 GLY A O 1
ATOM 751 N N . GLU A 1 106 ? 8.475 -9.338 -23.288 1.00 51.38 106 GLU A N 1
ATOM 752 C CA . GLU A 1 106 ? 8.723 -9.693 -24.711 1.00 51.38 106 GLU A CA 1
ATOM 753 C C . GLU A 1 106 ? 9.985 -10.549 -24.937 1.00 51.38 106 GLU A C 1
ATOM 755 O O . GLU A 1 106 ? 10.059 -11.226 -25.957 1.00 51.38 106 GLU A O 1
ATOM 760 N N . ASN A 1 107 ? 10.951 -10.627 -24.011 1.00 58.06 107 ASN A N 1
ATOM 761 C CA . ASN A 1 107 ? 12.036 -11.609 -24.137 1.00 58.06 107 ASN A CA 1
ATOM 762 C C . ASN A 1 107 ? 12.755 -11.894 -22.806 1.00 58.06 107 ASN A C 1
ATOM 764 O O . ASN A 1 107 ? 13.033 -10.978 -22.037 1.00 58.06 107 ASN A O 1
ATOM 768 N N . SER A 1 108 ? 13.150 -13.158 -22.632 1.00 53.91 108 SER A N 1
ATOM 769 C CA . SER A 1 108 ? 14.272 -13.626 -21.796 1.00 53.91 108 SER A CA 1
ATOM 770 C C . SER A 1 108 ? 14.037 -13.927 -20.305 1.00 53.91 108 SER A C 1
ATOM 772 O O . SER A 1 108 ? 13.733 -13.048 -19.508 1.00 53.91 108 SER A O 1
ATOM 774 N N . ALA A 1 109 ? 14.310 -15.193 -19.947 1.00 54.41 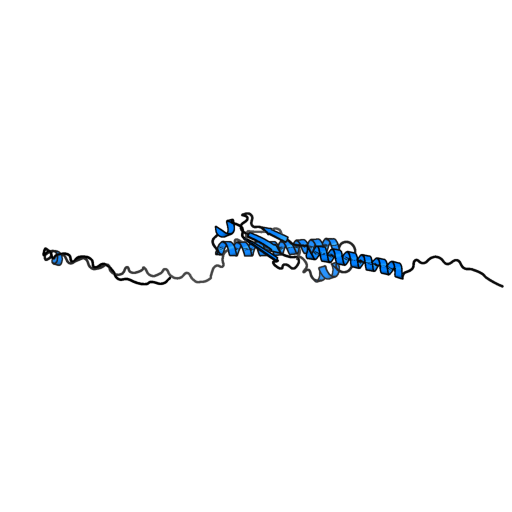109 ALA A N 1
ATOM 775 C CA . ALA A 1 109 ? 14.771 -15.776 -18.668 1.00 54.41 109 ALA A CA 1
ATOM 776 C C . ALA A 1 109 ? 13.999 -15.507 -17.354 1.00 54.41 109 ALA A C 1
ATOM 778 O O . ALA A 1 109 ? 13.849 -16.411 -16.535 1.00 54.41 109 ALA A O 1
ATOM 779 N N . ALA A 1 110 ? 13.463 -14.309 -17.134 1.00 54.22 110 ALA A N 1
ATOM 780 C CA . ALA A 1 110 ? 12.718 -13.952 -15.929 1.00 54.22 110 ALA A CA 1
ATOM 781 C C . ALA A 1 110 ? 11.395 -14.726 -15.800 1.00 54.22 110 ALA A C 1
ATOM 783 O O . ALA A 1 110 ? 10.931 -14.982 -14.694 1.00 54.22 110 ALA A O 1
ATOM 784 N N . ARG A 1 111 ? 10.806 -15.147 -16.926 1.00 59.75 111 ARG A N 1
ATOM 785 C CA . ARG A 1 111 ? 9.569 -15.939 -16.962 1.00 59.75 111 ARG A CA 1
ATOM 786 C C . ARG A 1 111 ? 9.778 -17.385 -16.488 1.00 59.75 111 ARG A C 1
ATOM 788 O O . ARG A 1 111 ? 8.881 -17.962 -15.884 1.00 59.75 111 ARG A O 1
ATOM 795 N N . GLU A 1 112 ? 10.964 -17.941 -16.720 1.00 59.19 112 GLU A N 1
ATOM 796 C CA . GLU A 1 112 ? 11.341 -19.301 -16.314 1.00 59.19 112 GLU A CA 1
ATOM 797 C C . GLU A 1 112 ? 11.630 -19.349 -14.808 1.00 59.19 112 GLU A C 1
ATOM 799 O O . GLU A 1 112 ? 11.067 -20.174 -14.095 1.00 59.19 112 GLU A O 1
ATOM 804 N N . LEU A 1 113 ? 12.359 -18.351 -14.293 1.00 64.19 113 LEU A N 1
ATOM 805 C CA . LEU A 1 113 ? 12.559 -18.172 -12.851 1.00 64.19 113 LEU A CA 1
ATOM 806 C C . LEU A 1 113 ? 11.253 -17.849 -12.109 1.00 64.19 113 LEU A C 1
ATOM 808 O O . LEU A 1 113 ? 11.036 -18.344 -11.009 1.00 64.19 113 LEU A O 1
ATOM 812 N N . LEU A 1 114 ? 10.349 -17.059 -12.698 1.00 64.94 114 LEU A N 1
ATOM 813 C CA . LEU A 1 114 ? 9.044 -16.783 -12.089 1.00 64.94 114 LEU A CA 1
ATOM 814 C C . LEU A 1 114 ? 8.164 -18.041 -12.021 1.00 64.94 114 LEU A C 1
ATOM 816 O O . LEU A 1 114 ? 7.423 -18.194 -11.060 1.00 64.94 114 LEU A O 1
ATOM 820 N N . THR A 1 115 ? 8.269 -18.945 -13.001 1.00 63.12 115 THR A N 1
ATOM 821 C CA . THR A 1 115 ? 7.541 -20.228 -13.010 1.00 63.12 115 THR A CA 1
ATOM 822 C C . THR A 1 115 ? 8.108 -21.204 -11.976 1.00 63.12 115 THR A C 1
ATOM 824 O O . THR A 1 115 ? 7.354 -21.949 -11.368 1.00 63.12 115 THR A O 1
ATOM 827 N N . GLU A 1 116 ? 9.417 -21.164 -11.718 1.00 64.12 116 GLU A N 1
ATOM 828 C CA . GLU A 1 116 ? 10.065 -22.009 -10.705 1.00 64.12 116 GLU A CA 1
ATOM 829 C C . GLU A 1 116 ? 9.812 -21.527 -9.261 1.00 64.12 116 GLU A C 1
ATOM 831 O O . GLU A 1 116 ? 9.818 -22.326 -8.325 1.00 64.12 116 GLU A O 1
ATOM 836 N N . PHE A 1 117 ? 9.543 -20.229 -9.069 1.00 61.62 117 PHE A N 1
ATOM 837 C CA . PHE A 1 117 ? 9.232 -19.634 -7.760 1.00 61.62 117 PHE A CA 1
ATOM 838 C C . PHE A 1 117 ? 7.729 -19.428 -7.488 1.00 61.62 117 PHE A C 1
ATOM 840 O O . PHE A 1 117 ? 7.367 -19.105 -6.353 1.00 61.62 117 PHE A O 1
ATOM 847 N N . LEU A 1 118 ? 6.848 -19.620 -8.478 1.00 63.91 118 LEU A N 1
ATOM 848 C CA . LEU A 1 118 ? 5.400 -19.695 -8.263 1.00 63.91 118 LEU A CA 1
ATOM 849 C C . LEU A 1 118 ? 4.984 -21.165 -8.103 1.00 63.91 118 LEU A C 1
ATOM 851 O O . LEU A 1 118 ? 5.102 -21.920 -9.066 1.00 63.91 118 LEU A O 1
ATOM 855 N N . PRO A 1 119 ? 4.441 -21.593 -6.948 1.00 55.72 119 PRO A N 1
ATOM 856 C CA . PRO A 1 119 ? 3.721 -22.859 -6.900 1.00 55.72 119 PRO A CA 1
ATOM 857 C C . PRO A 1 119 ? 2.552 -22.797 -7.893 1.00 55.72 119 PRO A C 1
ATOM 859 O O . PRO A 1 119 ? 1.824 -21.799 -7.928 1.00 55.72 119 PRO A O 1
ATOM 862 N N . GLU A 1 120 ? 2.403 -23.841 -8.715 1.00 54.28 120 GLU A N 1
ATOM 863 C CA . GLU A 1 120 ? 1.297 -23.974 -9.666 1.00 54.28 120 GLU A CA 1
ATOM 864 C C . GLU A 1 120 ? -0.032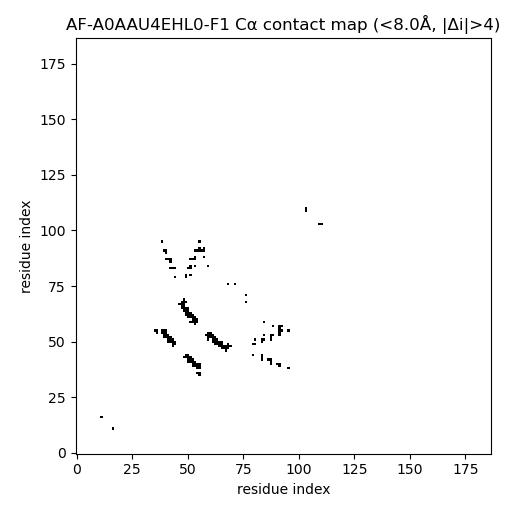 -23.664 -8.958 1.00 54.28 120 GLU A C 1
ATOM 866 O O . GLU A 1 120 ? -0.300 -24.236 -7.895 1.00 54.28 120 GLU A O 1
ATOM 871 N N . PRO A 1 121 ? -0.878 -22.762 -9.495 1.00 53.31 121 PRO A N 1
ATOM 872 C CA . PRO A 1 121 ? -2.245 -22.675 -9.022 1.00 53.31 121 PRO A CA 1
ATOM 873 C C . PRO A 1 121 ? -2.885 -24.024 -9.328 1.00 53.31 121 PRO A C 1
ATOM 875 O O . PRO A 1 121 ? -3.092 -24.363 -10.496 1.00 53.31 121 PRO A O 1
ATOM 878 N N . GLU A 1 122 ? -3.158 -24.802 -8.280 1.00 48.75 122 GLU A N 1
ATOM 879 C CA . GLU A 1 122 ? -3.925 -26.032 -8.415 1.00 48.75 122 GLU A CA 1
ATOM 880 C C . GLU A 1 122 ? -5.177 -25.721 -9.246 1.00 48.75 122 GLU A C 1
ATOM 882 O O . GLU A 1 122 ? -5.831 -24.694 -9.002 1.00 48.75 122 GLU A O 1
ATOM 887 N N . PRO A 1 123 ? -5.491 -26.532 -10.272 1.00 45.72 123 PRO A N 1
ATOM 888 C CA . PRO A 1 123 ? -6.658 -26.288 -11.092 1.00 45.72 123 PRO A CA 1
ATOM 889 C C . PRO A 1 123 ? -7.870 -26.202 -10.172 1.00 45.72 123 PRO A C 1
ATOM 891 O O . PRO A 1 123 ? -8.164 -27.118 -9.406 1.00 45.72 123 PRO A O 1
ATOM 894 N N . ALA A 1 124 ? -8.563 -25.068 -10.249 1.00 51.94 124 ALA A N 1
ATOM 895 C CA . ALA A 1 124 ? -9.865 -24.889 -9.645 1.00 51.94 124 ALA A CA 1
ATOM 896 C C . ALA A 1 124 ? -10.850 -25.865 -10.309 1.00 51.94 124 ALA A C 1
ATOM 898 O O . ALA A 1 124 ? -11.577 -25.511 -11.238 1.00 51.94 124 ALA A O 1
ATOM 899 N N . GLU A 1 125 ? -10.874 -27.107 -9.837 1.00 43.72 125 GLU A N 1
ATOM 900 C CA . GLU A 1 125 ? -12.016 -27.989 -9.999 1.00 43.72 125 GLU A CA 1
ATOM 901 C C . GLU A 1 125 ? -13.094 -27.574 -8.991 1.00 43.72 125 GLU A C 1
ATOM 903 O O . GLU A 1 125 ? -12.940 -27.708 -7.781 1.00 43.72 125 GLU A O 1
ATOM 908 N N . GLY A 1 126 ? -14.217 -27.086 -9.522 1.00 39.19 126 GLY A N 1
ATOM 909 C CA . GLY A 1 126 ? -15.511 -27.162 -8.845 1.00 39.19 126 GLY A CA 1
ATOM 910 C C . GLY A 1 126 ? -15.970 -25.915 -8.081 1.00 39.19 126 GLY A C 1
ATOM 911 O O . GLY A 1 126 ? -15.606 -25.660 -6.941 1.00 39.19 126 GLY A O 1
ATOM 912 N N . THR A 1 127 ? -16.911 -25.191 -8.685 1.00 39.25 127 THR A N 1
ATOM 913 C CA . THR A 1 127 ? -17.896 -24.323 -7.998 1.00 39.25 127 THR A CA 1
ATOM 914 C C . THR A 1 127 ? -18.749 -25.170 -7.007 1.00 39.25 127 THR A C 1
ATOM 916 O O . THR A 1 127 ? -18.824 -26.388 -7.161 1.00 39.25 127 THR A O 1
ATOM 919 N N . PRO A 1 128 ? -19.351 -24.574 -5.954 1.00 50.59 128 PRO A N 1
ATOM 920 C CA . PRO A 1 128 ? -19.252 -25.013 -4.561 1.00 50.59 128 PRO A CA 1
ATOM 921 C C . PRO A 1 128 ? -20.408 -25.915 -4.102 1.00 50.59 128 PRO A C 1
ATOM 923 O O . PRO A 1 128 ? -21.492 -25.892 -4.689 1.00 50.59 128 PRO A O 1
ATOM 926 N N . PRO A 1 129 ? -20.269 -26.533 -2.918 1.00 37.22 129 PRO A N 1
ATOM 927 C CA . PRO A 1 129 ? -21.413 -26.708 -2.044 1.00 37.22 129 PRO A CA 1
ATOM 928 C C . PRO A 1 129 ? -21.165 -26.062 -0.678 1.00 37.22 129 PRO A C 1
ATOM 930 O O . PRO A 1 129 ? -20.221 -26.394 0.025 1.00 37.22 129 PRO A O 1
ATOM 933 N N . GLY A 1 130 ? -22.098 -25.200 -0.273 1.00 41.34 130 GLY A N 1
ATOM 934 C CA . GLY A 1 130 ? -22.483 -25.074 1.131 1.00 41.34 130 GLY A CA 1
ATOM 935 C C . GLY A 1 130 ? -21.550 -24.248 2.012 1.00 41.34 130 GLY A C 1
ATOM 936 O O . GLY A 1 130 ? -20.408 -24.597 2.276 1.00 41.34 130 GLY A O 1
ATOM 937 N N . GLY A 1 131 ? -22.091 -23.147 2.532 1.00 50.94 131 GLY A N 1
ATOM 938 C CA . GLY A 1 131 ? -21.382 -22.246 3.424 1.00 50.94 131 GLY A CA 1
ATOM 939 C C . GLY A 1 131 ? -20.730 -22.953 4.610 1.00 50.94 131 GLY A C 1
ATOM 940 O O . GLY A 1 131 ? -21.405 -23.497 5.482 1.00 50.94 131 GLY A O 1
ATOM 941 N N . ALA A 1 132 ? -19.413 -22.821 4.705 1.00 46.81 132 ALA A N 1
ATOM 942 C CA . ALA A 1 132 ? -18.728 -22.924 5.975 1.00 46.81 132 ALA A CA 1
ATOM 943 C C . ALA A 1 132 ? -19.026 -21.641 6.760 1.00 46.81 132 ALA A C 1
ATOM 945 O O . ALA A 1 132 ? -18.291 -20.654 6.719 1.00 46.81 132 ALA A O 1
ATOM 946 N N . LYS A 1 133 ? -20.161 -21.652 7.473 1.00 48.25 133 LYS A N 1
ATOM 947 C CA . LYS A 1 133 ? -20.281 -20.910 8.728 1.00 48.25 133 LYS A CA 1
ATOM 948 C C . LYS A 1 133 ? -18.978 -21.142 9.481 1.00 48.25 133 LYS A C 1
ATOM 950 O O . LYS A 1 133 ? -18.634 -22.289 9.757 1.00 48.25 133 LYS A O 1
ATOM 955 N N . PHE A 1 134 ? -18.290 -20.063 9.822 1.00 43.53 134 PHE A N 1
ATOM 956 C CA . PHE A 1 134 ? -17.316 -20.088 10.896 1.00 43.53 134 PHE A CA 1
ATOM 957 C C . PHE A 1 134 ? -18.086 -20.490 12.161 1.00 43.53 134 PHE A C 1
ATOM 959 O O . PHE A 1 134 ? -18.724 -19.662 12.809 1.00 43.53 134 PHE A O 1
ATOM 966 N N . MET A 1 135 ? -18.149 -21.792 12.432 1.00 48.03 135 MET A N 1
ATOM 967 C CA . MET A 1 135 ? -18.508 -22.293 13.744 1.00 48.03 135 MET A CA 1
ATOM 968 C C . MET A 1 135 ? -17.257 -22.035 14.583 1.00 48.03 135 MET A C 1
ATOM 970 O O . MET A 1 135 ? -16.204 -22.571 14.230 1.00 48.03 135 MET A O 1
ATOM 974 N N . PRO A 1 136 ? -17.303 -21.189 15.625 1.00 48.59 136 PRO A N 1
ATOM 975 C CA . PRO A 1 136 ? -16.227 -21.210 16.598 1.00 48.59 136 PRO A CA 1
ATOM 976 C C . PRO A 1 136 ? -16.124 -22.646 17.108 1.00 48.59 136 PRO A C 1
ATOM 978 O O . PRO A 1 136 ? -17.146 -23.283 17.369 1.00 48.59 136 PRO A O 1
ATOM 981 N N . GLU A 1 137 ? -14.893 -23.142 17.142 1.00 48.38 137 GLU A N 1
ATOM 982 C CA . GLU A 1 137 ? -14.491 -24.435 17.676 1.00 48.38 137 GLU A CA 1
ATOM 983 C C . GLU A 1 137 ? -15.392 -24.809 18.859 1.00 48.38 137 GLU A C 1
ATOM 985 O O . GLU A 1 137 ? -15.432 -24.111 19.877 1.00 48.38 137 GLU A O 1
ATOM 990 N N . ALA A 1 138 ? -16.202 -25.855 18.668 1.00 49.81 138 ALA A N 1
ATOM 991 C CA . ALA A 1 138 ? -16.946 -26.469 19.749 1.00 49.81 138 ALA A CA 1
ATOM 992 C C . ALA A 1 138 ? -15.907 -27.143 20.635 1.00 49.81 138 ALA A C 1
ATOM 994 O O . ALA A 1 138 ? -15.505 -28.282 20.429 1.00 49.81 138 ALA A O 1
ATOM 995 N N . ASP A 1 139 ? -15.414 -26.339 21.555 1.00 51.25 139 ASP A N 1
ATOM 996 C CA . ASP A 1 139 ? -14.734 -26.714 22.762 1.00 51.25 139 ASP A CA 1
ATOM 997 C C . ASP A 1 139 ? -15.405 -27.971 23.349 1.00 51.25 139 ASP A C 1
ATOM 999 O O . ASP A 1 139 ? -16.510 -27.911 23.890 1.00 51.25 139 ASP A O 1
ATOM 1003 N N . ASP A 1 140 ? -14.754 -29.127 23.192 1.00 57.22 140 ASP A N 1
ATOM 1004 C CA . ASP A 1 140 ? -15.180 -30.426 23.734 1.00 57.22 140 ASP A CA 1
ATOM 1005 C C . ASP A 1 140 ? -14.945 -30.470 25.259 1.00 57.22 140 ASP A C 1
ATOM 1007 O O . ASP A 1 140 ? -14.476 -31.453 25.831 1.00 57.22 140 ASP A O 1
ATOM 1011 N N . ARG A 1 141 ? -15.230 -29.364 25.963 1.00 59.25 141 ARG A N 1
ATOM 1012 C CA . ARG A 1 141 ? -15.419 -29.415 27.407 1.00 59.25 141 ARG A CA 1
ATOM 1013 C C . ARG A 1 141 ? -16.839 -29.928 27.633 1.00 59.25 141 ARG A C 1
ATOM 1015 O O . ARG A 1 141 ? -17.793 -29.300 27.165 1.00 59.25 141 ARG A O 1
ATOM 1022 N N . PRO A 1 142 ? -17.025 -31.042 28.366 1.00 66.88 142 PRO A N 1
ATOM 1023 C CA . PRO A 1 142 ? -18.357 -31.427 28.808 1.00 66.88 142 PRO A CA 1
ATOM 1024 C C . PRO A 1 142 ? -19.005 -30.221 29.504 1.00 66.88 142 PRO A C 1
ATOM 1026 O O . PRO A 1 142 ? -18.302 -29.491 30.213 1.00 66.88 142 PRO A O 1
ATOM 1029 N N . PRO A 1 143 ? -20.313 -29.970 29.305 1.00 69.06 143 PRO A N 1
ATOM 1030 C CA . PRO A 1 143 ? -20.969 -28.830 29.923 1.00 69.06 143 PRO A CA 1
ATOM 1031 C C . PRO A 1 143 ? -20.731 -28.892 31.430 1.00 69.06 143 PRO A C 1
ATOM 1033 O O . PRO A 1 143 ? -21.075 -29.884 32.079 1.00 69.06 143 PRO A O 1
ATOM 1036 N N . SER A 1 144 ? -20.118 -27.841 31.983 1.00 70.62 144 SER A N 1
ATOM 1037 C CA . SER A 1 144 ? -19.992 -27.695 33.430 1.00 70.62 144 SER A CA 1
ATOM 1038 C C . SER A 1 144 ? -21.380 -27.892 34.045 1.00 70.62 144 SER A C 1
ATOM 1040 O O . SER A 1 144 ? -22.333 -27.258 33.573 1.00 70.62 144 SER A O 1
ATOM 1042 N N . PRO A 1 145 ? -21.534 -28.758 35.064 1.00 78.50 145 PRO A N 1
ATOM 1043 C CA . PRO A 1 145 ? -22.814 -28.915 35.736 1.00 78.50 145 PRO A CA 1
ATOM 1044 C C . PRO A 1 145 ? -23.306 -27.539 36.206 1.00 78.50 145 PRO A C 1
ATOM 1046 O O . PRO A 1 145 ? -22.480 -26.683 36.551 1.00 78.50 145 PRO A O 1
ATOM 1049 N N . PRO A 1 146 ? -24.631 -27.296 36.210 1.00 78.31 146 PRO A N 1
ATOM 1050 C CA . PRO A 1 146 ? -25.164 -26.035 36.700 1.00 78.31 146 PRO A CA 1
ATOM 1051 C C . PRO A 1 146 ? -24.590 -25.771 38.098 1.00 78.31 146 PRO A C 1
ATOM 1053 O O . PRO A 1 146 ? -24.502 -26.708 38.902 1.00 78.31 146 PRO A O 1
ATOM 1056 N N . PRO A 1 147 ? -24.168 -24.529 38.402 1.00 75.38 147 PRO A N 1
ATOM 1057 C CA . PRO A 1 147 ? -23.697 -24.211 39.739 1.00 75.38 147 PRO A CA 1
ATOM 1058 C C . PRO A 1 147 ? -24.787 -24.619 40.737 1.00 75.38 147 PRO A C 1
ATOM 1060 O O . PRO A 1 147 ? -25.973 -24.403 40.451 1.00 75.38 147 PRO A O 1
ATOM 1063 N N . PRO A 1 148 ? -24.428 -25.211 41.894 1.00 76.94 148 PRO A N 1
ATOM 1064 C CA . PRO A 1 148 ? -25.417 -25.513 42.914 1.00 76.94 148 PRO A CA 1
ATOM 1065 C C . PRO A 1 148 ? -26.200 -24.230 43.212 1.00 76.94 148 PRO A C 1
ATOM 1067 O O . PRO A 1 148 ? -25.608 -23.140 43.169 1.00 76.94 148 PRO A O 1
ATOM 1070 N N . PRO A 1 149 ? -27.515 -24.321 43.486 1.00 76.44 149 PRO A N 1
ATOM 1071 C CA . PRO A 1 149 ? -28.288 -23.150 43.858 1.00 76.44 149 PRO A CA 1
ATOM 1072 C C . PRO A 1 149 ? -27.525 -22.454 44.977 1.00 76.44 149 PRO A C 1
ATOM 1074 O O . PRO A 1 149 ? -27.245 -23.066 46.010 1.00 76.44 149 PRO A O 1
ATOM 1077 N N . ARG A 1 150 ? -27.117 -21.201 44.734 1.00 71.12 150 ARG A N 1
ATOM 1078 C CA . ARG A 1 150 ? -26.496 -20.374 45.764 1.00 71.12 150 ARG A CA 1
ATOM 1079 C C . ARG A 1 150 ? -27.488 -20.364 46.913 1.00 71.12 150 ARG A C 1
ATOM 1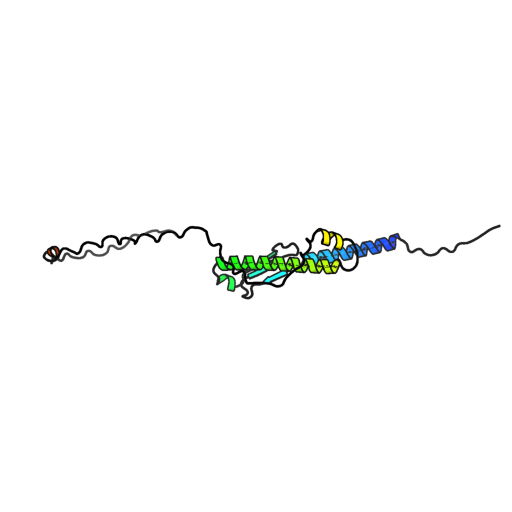081 O O . ARG A 1 150 ? -28.540 -19.732 46.803 1.00 71.12 150 ARG A O 1
ATOM 1088 N N . GLN A 1 151 ? -27.187 -21.115 47.971 1.00 65.75 151 GLN A N 1
ATOM 1089 C CA . GLN A 1 151 ? -27.938 -21.025 49.205 1.00 65.75 151 GLN A CA 1
ATOM 1090 C C . GLN A 1 151 ? -27.827 -19.561 49.593 1.00 65.75 151 GLN A C 1
ATOM 1092 O O . GLN A 1 151 ? -26.724 -19.054 49.818 1.00 65.75 151 GLN A O 1
ATOM 1097 N N . ARG A 1 152 ? -28.952 -18.841 49.536 1.00 64.50 152 ARG A N 1
ATOM 1098 C CA . ARG A 1 152 ? -28.987 -17.488 50.074 1.00 64.50 152 ARG A CA 1
ATOM 1099 C C . ARG A 1 152 ? -28.472 -17.625 51.505 1.00 64.50 152 ARG A C 1
ATOM 1101 O O . ARG A 1 152 ? -28.971 -18.511 52.205 1.00 64.50 152 ARG A O 1
ATOM 1108 N N . PRO A 1 153 ? -27.476 -16.828 51.925 1.00 69.06 153 PRO A N 1
ATOM 1109 C CA . PRO A 1 153 ? -27.115 -16.805 53.330 1.00 69.06 153 PRO A CA 1
ATOM 1110 C C . PRO A 1 153 ? -28.413 -16.603 54.120 1.00 69.06 153 PRO A C 1
ATOM 1112 O O . PRO A 1 153 ? -29.267 -15.827 53.665 1.00 69.06 153 PRO A O 1
ATOM 1115 N N . PRO A 1 154 ? -28.624 -17.356 55.213 1.00 69.69 154 PRO A N 1
ATOM 1116 C CA . PRO A 1 154 ? -29.833 -17.222 56.003 1.00 69.69 154 PRO A CA 1
ATOM 1117 C C . PRO A 1 154 ? -30.014 -15.741 56.317 1.00 69.69 154 PRO A C 1
ATOM 1119 O O . PRO A 1 154 ? -29.092 -15.077 56.797 1.00 69.69 154 PRO A O 1
ATOM 1122 N N . GLY A 1 155 ? -31.178 -15.211 55.939 1.00 66.94 155 GLY A N 1
ATOM 1123 C CA . GLY A 1 155 ? -31.531 -13.842 56.274 1.00 66.94 155 GLY A CA 1
ATOM 1124 C C . GLY A 1 155 ? -31.408 -13.651 57.788 1.00 66.94 155 GLY A C 1
ATOM 1125 O O . GLY A 1 155 ? -31.586 -14.618 58.537 1.00 66.94 155 GLY A O 1
ATOM 1126 N N . PRO A 1 156 ? -31.084 -12.436 58.252 1.00 74.06 156 PRO A N 1
ATOM 1127 C CA . PRO A 1 156 ? -31.037 -12.155 59.677 1.00 74.06 156 PRO A CA 1
ATOM 1128 C C . PRO A 1 156 ? -32.355 -12.604 60.335 1.00 74.06 156 PRO A C 1
ATOM 1130 O O . PRO A 1 156 ? -33.422 -12.422 59.737 1.00 74.06 156 PRO A O 1
ATOM 1133 N N . PRO A 1 157 ? -32.299 -13.227 61.527 1.00 74.12 157 PRO A N 1
ATOM 1134 C CA . PRO A 1 157 ? -33.497 -13.688 62.214 1.00 74.12 157 PRO A CA 1
ATOM 1135 C C . PRO A 1 157 ? -34.471 -12.518 62.414 1.00 74.12 157 PRO A C 1
ATOM 1137 O O . PRO A 1 157 ? -34.027 -11.385 62.634 1.00 74.12 157 PRO A O 1
ATOM 1140 N N . PRO A 1 158 ? -35.793 -12.761 62.337 1.00 72.50 158 PRO A N 1
ATOM 1141 C CA . PRO A 1 158 ? -36.771 -11.715 62.582 1.00 72.50 158 PRO A CA 1
ATOM 1142 C C . PRO A 1 158 ? -36.550 -11.129 63.986 1.00 72.50 158 PRO A C 1
ATOM 1144 O O . PRO A 1 158 ? -36.272 -11.879 64.928 1.00 72.50 158 PRO A O 1
ATOM 1147 N N . PRO A 1 159 ? -36.650 -9.799 64.150 1.00 65.12 159 PRO A N 1
ATOM 1148 C CA . PRO A 1 159 ? -36.462 -9.169 65.444 1.00 65.12 159 PRO A CA 1
ATOM 1149 C C . PRO A 1 159 ? -37.495 -9.705 66.436 1.00 65.12 159 PRO A C 1
ATOM 1151 O O . PRO A 1 159 ? -38.697 -9.726 66.170 1.00 65.12 159 PRO A O 1
ATOM 1154 N N . ASN A 1 160 ? -36.998 -10.145 67.591 1.00 69.88 160 ASN A N 1
ATOM 1155 C CA . ASN A 1 160 ? -37.808 -10.691 68.668 1.00 69.88 160 ASN A CA 1
ATOM 1156 C C . ASN A 1 160 ? -38.869 -9.651 69.110 1.00 69.88 160 ASN A C 1
ATOM 1158 O O . ASN A 1 160 ? -38.486 -8.543 69.508 1.00 69.88 160 ASN A O 1
ATOM 1162 N N . PRO A 1 161 ? -40.182 -9.969 69.107 1.00 59.72 161 PRO A N 1
ATOM 1163 C CA . PRO A 1 161 ? -41.246 -9.031 69.499 1.00 59.72 161 PRO A CA 1
ATOM 1164 C C . PRO A 1 161 ? -41.115 -8.492 70.932 1.00 59.72 161 PRO A C 1
ATOM 1166 O O . PRO A 1 161 ? -41.706 -7.472 71.279 1.00 59.72 161 PRO A O 1
ATOM 1169 N N . GLN A 1 162 ? -40.317 -9.149 71.778 1.00 58.31 162 GLN A N 1
ATOM 1170 C CA . GLN A 1 162 ? -40.091 -8.735 73.163 1.00 58.31 162 GLN A CA 1
ATOM 1171 C C . GLN A 1 162 ? -39.083 -7.582 73.326 1.00 58.31 162 GLN A C 1
ATOM 1173 O O . GLN A 1 162 ? -39.069 -6.950 74.381 1.00 58.31 162 GLN A O 1
ATOM 1178 N N . GLN A 1 163 ? -38.277 -7.245 72.309 1.00 56.12 163 GLN A N 1
ATOM 1179 C CA . GLN A 1 163 ? -37.351 -6.100 72.395 1.00 56.12 163 GLN A CA 1
ATOM 1180 C C . GLN A 1 163 ? -38.005 -4.749 72.076 1.00 56.12 163 GLN A C 1
ATOM 1182 O O . GLN A 1 163 ? -37.481 -3.713 72.477 1.00 56.12 163 GLN A O 1
ATOM 1187 N N . GLN A 1 164 ? -39.180 -4.738 71.440 1.00 54.31 164 GLN A N 1
ATOM 1188 C CA . GLN A 1 164 ? -39.898 -3.498 71.112 1.00 54.31 164 GLN A CA 1
ATOM 1189 C C . GLN A 1 164 ? -40.574 -2.843 72.329 1.00 54.31 164 GLN A C 1
ATOM 1191 O O . GLN A 1 164 ? -41.041 -1.713 72.235 1.00 54.31 164 GLN A O 1
ATOM 1196 N N . GLN A 1 165 ? -40.601 -3.513 73.486 1.00 55.09 165 GLN A N 1
ATOM 1197 C CA . GLN A 1 165 ? -41.319 -3.029 74.671 1.00 55.09 165 GLN A CA 1
ATOM 1198 C C . GLN A 1 165 ? -40.459 -2.189 75.630 1.00 55.09 165 GLN A C 1
ATOM 1200 O O . GLN A 1 165 ? -40.994 -1.621 76.575 1.00 55.09 165 GLN A O 1
ATOM 1205 N N . HIS A 1 166 ? -39.147 -2.057 75.393 1.00 52.22 166 HIS A N 1
ATOM 1206 C CA . HIS A 1 166 ? -38.240 -1.367 76.329 1.00 52.22 166 HIS A CA 1
ATOM 1207 C C . HIS A 1 166 ? -37.557 -0.114 75.760 1.00 52.22 166 HIS A C 1
ATOM 1209 O O . HIS A 1 166 ? -36.578 0.367 76.325 1.00 52.22 166 HIS A O 1
ATOM 1215 N N . GLY A 1 167 ? -38.056 0.439 74.651 1.00 55.25 167 GLY A N 1
ATOM 1216 C CA . GLY A 1 167 ? -37.362 1.502 73.924 1.00 55.25 167 GLY A CA 1
ATOM 1217 C C . GLY A 1 167 ? -38.158 2.787 73.733 1.00 55.25 167 GLY A C 1
ATOM 1218 O O . GLY A 1 167 ? -38.536 3.069 72.605 1.00 55.25 167 GLY A O 1
ATOM 1219 N N . GLN A 1 168 ? -38.355 3.588 74.786 1.00 51.50 168 GLN A N 1
ATOM 1220 C CA . GLN A 1 168 ? -38.441 5.062 74.703 1.00 51.50 168 GLN A CA 1
ATOM 1221 C C . GLN A 1 168 ? -38.428 5.691 76.115 1.00 51.50 168 GLN A C 1
ATOM 1223 O O . GLN A 1 168 ? -38.950 5.079 77.044 1.00 51.50 168 GLN A O 1
ATOM 1228 N N . PRO A 1 169 ? -37.989 6.953 76.311 1.00 51.31 169 PRO A N 1
ATOM 1229 C CA . PRO A 1 169 ? -36.951 7.723 75.615 1.00 51.31 169 PRO A CA 1
ATOM 1230 C C . PRO A 1 169 ? -35.975 8.398 76.611 1.00 51.31 169 PRO A C 1
ATOM 1232 O O . PRO A 1 169 ? -36.381 8.863 77.674 1.00 51.31 169 PRO A O 1
ATOM 1235 N N . ARG A 1 170 ? -34.703 8.612 76.246 1.00 53.72 170 ARG A N 1
ATOM 1236 C CA . ARG A 1 170 ? -33.924 9.726 76.825 1.00 53.72 170 ARG A CA 1
ATOM 1237 C C . ARG A 1 170 ? -33.125 10.439 75.745 1.00 53.72 170 ARG A C 1
ATOM 1239 O O . ARG A 1 170 ? -32.121 9.938 75.254 1.00 53.72 170 ARG A O 1
ATOM 1246 N N . ARG A 1 171 ? -33.608 11.636 75.398 1.00 52.56 171 ARG A N 1
ATOM 1247 C CA . ARG A 1 171 ? -32.867 12.650 74.647 1.00 52.56 171 ARG A CA 1
ATOM 1248 C C . ARG A 1 171 ? -31.538 12.914 75.357 1.00 52.56 171 ARG A C 1
ATOM 1250 O O . ARG A 1 171 ? -31.538 13.239 76.544 1.00 52.56 171 ARG A O 1
ATOM 1257 N N . ARG A 1 172 ? -30.427 12.828 74.627 1.00 55.75 172 ARG A N 1
ATOM 1258 C CA . ARG A 1 172 ? -29.178 13.505 74.988 1.00 55.75 172 ARG A CA 1
ATOM 1259 C C . ARG A 1 172 ? -28.746 14.427 73.846 1.00 55.75 172 ARG A C 1
ATOM 1261 O O . ARG A 1 172 ? -29.075 14.136 72.696 1.00 55.75 172 ARG A O 1
ATOM 1268 N N . PRO A 1 173 ? -28.106 15.563 74.166 1.00 51.94 173 PRO A N 1
ATOM 1269 C CA . PRO A 1 173 ? -27.900 16.660 73.232 1.00 51.94 173 PRO A CA 1
ATOM 1270 C C . PRO A 1 173 ? -26.784 16.348 72.237 1.00 51.94 173 PRO A C 1
ATOM 1272 O O . PRO A 1 173 ? -25.876 15.569 72.519 1.00 51.94 173 PRO A O 1
ATOM 1275 N N . ARG A 1 174 ? -26.870 17.001 71.081 1.00 53.38 174 ARG A N 1
ATOM 1276 C CA . ARG A 1 174 ? -25.901 16.957 69.988 1.00 53.38 174 ARG A CA 1
ATOM 1277 C C . ARG A 1 174 ? -24.608 17.711 70.350 1.00 53.38 174 ARG A C 1
ATOM 1279 O O . ARG A 1 174 ? -24.723 18.869 70.744 1.00 53.38 174 ARG A O 1
ATOM 1286 N N . PRO A 1 175 ? -23.412 17.126 70.156 1.00 54.53 175 PRO A N 1
ATOM 1287 C CA . PRO A 1 175 ? -22.166 17.882 70.032 1.00 54.53 175 PRO A CA 1
ATOM 1288 C C . PRO A 1 175 ? -21.994 18.422 68.599 1.00 54.53 175 PRO A C 1
ATOM 1290 O O . PRO A 1 175 ? -22.443 17.795 67.636 1.00 54.53 175 PRO A O 1
ATOM 1293 N N . ALA A 1 176 ? -21.413 19.617 68.501 1.00 56.25 176 ALA A N 1
ATOM 1294 C CA . ALA A 1 176 ? -21.166 20.406 67.290 1.00 56.25 176 ALA A CA 1
ATOM 1295 C C . ALA A 1 176 ? -20.063 19.785 66.391 1.00 56.25 176 ALA A C 1
ATOM 1297 O O . ALA A 1 176 ? -19.421 18.830 66.826 1.00 56.25 176 ALA A O 1
ATOM 1298 N N . PRO A 1 177 ? -19.883 20.259 65.141 1.00 51.44 177 PRO A N 1
ATOM 1299 C CA . PRO A 1 177 ? -18.865 19.739 64.235 1.00 51.44 177 PRO A CA 1
ATOM 1300 C C . PRO A 1 177 ? -17.496 20.344 64.570 1.00 51.44 177 PRO A C 1
ATOM 1302 O O . PRO A 1 177 ? -17.404 21.557 64.742 1.00 51.44 177 PRO A O 1
ATOM 1305 N N . ASP A 1 178 ? -16.456 19.514 64.629 1.00 58.06 178 ASP A N 1
ATOM 1306 C CA . ASP A 1 178 ? -15.079 19.992 64.507 1.00 58.06 178 ASP A CA 1
ATOM 1307 C C . ASP A 1 178 ? -14.731 20.043 63.017 1.00 58.06 178 ASP A C 1
ATOM 1309 O O . ASP A 1 178 ? -14.834 19.054 62.282 1.00 58.06 178 ASP A O 1
ATOM 1313 N N . GLU A 1 179 ? -14.429 21.261 62.587 1.00 51.75 179 GLU A N 1
ATOM 1314 C CA . GLU A 1 179 ? -13.789 21.599 61.329 1.00 51.75 179 GLU A CA 1
ATOM 1315 C C . GLU A 1 179 ? -12.288 21.278 61.422 1.00 51.75 179 GLU A C 1
ATOM 1317 O O . GLU A 1 179 ? -11.690 21.417 62.483 1.00 51.75 179 GLU A O 1
ATOM 1322 N N . ASP A 1 180 ? -11.717 20.953 60.264 1.00 53.06 180 ASP A N 1
ATOM 1323 C CA . ASP A 1 180 ? -10.316 21.194 59.897 1.00 53.06 180 ASP A CA 1
ATOM 1324 C C . ASP A 1 180 ? -9.220 20.274 60.468 1.00 53.06 180 ASP A C 1
ATOM 1326 O O . ASP A 1 180 ? -8.748 20.421 61.585 1.00 53.06 180 ASP A O 1
ATOM 1330 N N . ASP A 1 181 ? -8.766 19.360 59.612 1.00 56.97 181 ASP A N 1
ATOM 1331 C CA . ASP A 1 181 ? -7.348 19.079 59.351 1.00 56.97 181 ASP A CA 1
ATOM 1332 C C . ASP A 1 181 ? -7.361 18.414 57.957 1.00 56.97 181 ASP A C 1
ATOM 1334 O O . ASP A 1 181 ? -7.963 17.361 57.750 1.00 56.97 181 ASP A O 1
ATOM 1338 N N . GLY A 1 182 ? -6.928 19.071 56.886 1.00 53.34 182 GLY A N 1
ATOM 1339 C CA . GLY A 1 182 ? -5.565 19.551 56.750 1.00 53.34 182 GLY A CA 1
ATOM 1340 C C . GLY A 1 182 ? -4.736 18.426 56.130 1.00 53.34 182 GLY A C 1
ATOM 1341 O O . GLY A 1 182 ? -4.514 17.389 56.740 1.00 53.34 182 GLY A O 1
ATOM 1342 N N . GLU A 1 183 ? -4.278 18.656 54.905 1.00 53.84 183 GLU A N 1
ATOM 1343 C CA . GLU A 1 183 ? -3.233 17.901 54.214 1.00 53.84 183 GLU A CA 1
ATOM 1344 C C . GLU A 1 183 ? -3.501 16.484 53.639 1.00 53.84 183 GLU A C 1
ATOM 1346 O O . GLU A 1 183 ? -3.496 15.451 54.301 1.00 53.84 183 GLU A O 1
ATOM 1351 N N . SER A 1 184 ? -3.429 16.479 52.302 1.00 54.38 184 SER A N 1
ATOM 1352 C CA . SER A 1 184 ? -2.536 15.619 51.508 1.00 54.38 184 SER A CA 1
ATOM 1353 C C . SER A 1 184 ? -3.008 14.222 51.118 1.00 54.38 184 SER A C 1
ATOM 1355 O O . SER A 1 184 ? -2.618 13.217 51.705 1.00 54.38 184 SER A O 1
ATOM 1357 N N . ASN A 1 185 ? -3.679 14.151 49.965 1.00 55.66 185 ASN A N 1
ATOM 1358 C CA . ASN A 1 185 ? -3.558 12.987 49.092 1.00 55.66 185 ASN A CA 1
ATOM 1359 C C . ASN A 1 185 ? -2.896 13.426 47.769 1.00 55.66 185 ASN A C 1
ATOM 1361 O O . ASN A 1 185 ? -3.559 14.087 46.963 1.00 55.66 185 ASN A O 1
ATOM 1365 N N . PRO A 1 186 ? -1.595 13.146 47.560 1.00 67.88 186 PRO A N 1
ATOM 1366 C CA . PRO A 1 186 ? -0.912 13.485 46.320 1.00 67.88 186 PRO A CA 1
ATOM 1367 C C . PRO A 1 186 ? -1.413 12.555 45.209 1.00 67.88 186 PRO A C 1
ATOM 1369 O O . PRO A 1 186 ? -1.428 11.335 45.374 1.00 67.88 186 PRO A O 1
ATOM 1372 N N . TRP A 1 187 ? -1.862 13.147 44.106 1.00 62.72 187 TRP A N 1
ATOM 1373 C CA . TRP A 1 187 ? -2.021 12.450 42.831 1.00 62.72 187 TRP A CA 1
ATOM 1374 C C . TRP A 1 187 ? -0.672 12.384 42.122 1.00 62.72 187 TRP A C 1
ATOM 1376 O O . TRP A 1 187 ? 0.092 13.371 42.247 1.00 62.72 187 TRP A O 1
#